Protein AF-A0A2J8L254-F1 (afdb_monomer)

Organism: Pan troglodytes (NCBI:txid9598)

Solvent-accessible surface area (backbone atoms only — not comparable to full-atom values): 14960 Å² total; per-residue (Å²): 102,65,45,73,61,21,54,62,38,42,70,72,36,76,53,47,57,63,26,39,36,40,36,25,57,81,62,21,48,58,73,55,54,54,49,50,54,38,48,51,48,21,72,72,69,76,43,81,73,75,76,95,56,80,44,39,68,62,46,55,62,50,63,52,55,64,58,56,68,75,54,70,82,66,42,72,37,32,36,59,69,42,63,92,70,53,45,68,35,37,65,77,42,52,23,38,32,42,38,33,40,46,56,66,58,45,24,49,50,50,44,51,50,45,26,61,62,35,82,99,43,84,60,62,97,40,68,70,58,42,49,57,30,45,77,70,25,68,43,88,88,38,31,69,64,58,41,48,54,53,40,47,80,47,51,86,38,95,47,35,43,74,42,49,45,64,55,39,71,76,40,41,49,62,43,52,50,54,53,30,55,73,74,69,50,87,73,54,72,66,56,42,51,54,49,36,59,55,65,31,63,69,49,42,47,75,44,18,46,84,76,52,41,92,52,14,65,56,75,52,73,80,87,73,86,58,64,27,73,80,73,57,48,73,67,58,47,49,55,52,51,52,51,45,47,75,69,28,58,95,37,75,50,38,63,71,55,43,48,73,77,66,71,60,131

InterPro domains:
  IPR000863 Sulfotransferase domain [PF00685] (18-251)
  IPR027417 P-loop containing nucleoside triphosphate hydrolase [G3DSA:3.40.50.300] (1-263)
  IPR027417 P-loop containing nucleoside triphosphate hydrolase [SSF52540] (4-253)

Foldseek 3Di:
DFDPLLLVLLLVAAAALQEEEEEEAPQLQSVLVVLLVQLLCCQQVVDRDDDPDDQESRDDHSCVRVVVVPDDPDHYHYYHAFPVSHHPNCVVSLHAYEYEGEAVLVSLVLVLLCQDVFPPHPHDPDSVRSLVCQLQLNDVSGHPLVSLLRCLVCCPPLRYDYDYLVVCVVPVLVRSVVVCVSSVRDDDSVSSVVSNVCSDLVNCLVCQCVVPNPCRVSNSDPSDAQCSVVRDDPVSLVSSVVVLCVRPPPGPSSVVNPCCVRSPD

pLDDT: mean 95.44, std 3.92, range [63.5, 98.75]

Radius of gyration: 18.03 Å; Cα contacts (8 Å, |Δi|>4): 361; chains: 1; bounding box: 43×42×49 Å

Structure (mmCIF, N/CA/C/O backbone):
data_AF-A0A2J8L254-F1
#
_entry.id   AF-A0A2J8L254-F1
#
loop_
_atom_site.group_PDB
_atom_site.id
_atom_site.type_symbol
_atom_site.label_atom_id
_atom_site.label_alt_id
_atom_site.label_comp_id
_atom_site.label_asym_id
_atom_site.label_entity_id
_atom_site.label_seq_id
_atom_site.pdbx_PDB_ins_code
_atom_site.Cartn_x
_atom_site.Cartn_y
_atom_site.Cartn_z
_atom_site.occupancy
_atom_site.B_iso_or_equiv
_atom_site.auth_seq_id
_atom_site.auth_comp_id
_atom_site.auth_asym_id
_atom_site.auth_atom_id
_atom_site.pdbx_PDB_model_num
ATOM 1 N N . MET A 1 1 ? 13.544 -12.161 8.894 1.00 75.50 1 MET A N 1
ATOM 2 C CA . MET A 1 1 ? 12.337 -11.339 9.148 1.00 75.50 1 MET A CA 1
ATOM 3 C C . MET A 1 1 ? 11.062 -12.160 8.994 1.00 75.50 1 MET A C 1
ATOM 5 O O . MET A 1 1 ? 10.228 -12.069 9.880 1.00 75.50 1 MET A O 1
ATOM 9 N N . CYS A 1 2 ? 10.925 -12.981 7.948 1.00 85.06 2 CYS A N 1
ATOM 10 C CA . CYS A 1 2 ? 9.858 -13.984 7.825 1.00 85.06 2 CYS A CA 1
ATOM 11 C C . CYS A 1 2 ? 10.478 -15.384 7.947 1.00 85.06 2 CYS A C 1
ATOM 13 O O . CYS A 1 2 ? 11.509 -15.627 7.318 1.00 85.06 2 CYS A O 1
ATOM 15 N N . THR A 1 3 ? 9.893 -16.283 8.739 1.00 88.69 3 THR A N 1
ATOM 16 C CA . THR A 1 3 ? 10.364 -17.673 8.879 1.00 88.69 3 THR A CA 1
ATOM 17 C C . THR A 1 3 ? 9.210 -18.652 8.706 1.00 88.69 3 THR A C 1
ATOM 19 O O . THR A 1 3 ? 8.044 -18.276 8.849 1.00 88.69 3 THR A O 1
ATOM 22 N N . SER A 1 4 ? 9.524 -19.912 8.397 1.00 90.69 4 SER A N 1
ATOM 23 C CA . SER A 1 4 ? 8.520 -20.974 8.269 1.00 90.69 4 SER A CA 1
ATOM 24 C C . SER A 1 4 ? 7.685 -21.127 9.542 1.00 90.69 4 SER A C 1
ATOM 26 O O . SER A 1 4 ? 6.479 -21.340 9.456 1.00 90.69 4 SER A O 1
ATOM 28 N N . GLU A 1 5 ? 8.296 -20.958 10.716 1.00 93.19 5 GLU A N 1
ATOM 29 C CA . GLU A 1 5 ? 7.613 -21.003 12.012 1.00 93.19 5 GLU A CA 1
ATOM 30 C C . GLU A 1 5 ? 6.612 -19.852 12.161 1.00 93.19 5 GLU A C 1
ATOM 32 O O . GLU A 1 5 ? 5.493 -20.072 12.619 1.00 93.19 5 GLU A O 1
ATOM 37 N N . THR A 1 6 ? 6.975 -18.636 11.737 1.00 93.12 6 THR A N 1
ATOM 38 C CA . THR A 1 6 ? 6.058 -17.485 11.747 1.00 93.12 6 THR A CA 1
ATOM 39 C C . THR A 1 6 ? 4.871 -17.725 10.816 1.00 93.12 6 THR A C 1
ATOM 41 O O . THR A 1 6 ? 3.735 -17.470 11.204 1.00 93.12 6 THR A O 1
ATOM 44 N N . PHE A 1 7 ? 5.097 -18.295 9.628 1.00 92.88 7 PHE A N 1
ATOM 45 C CA . PHE A 1 7 ? 4.013 -18.659 8.709 1.00 92.88 7 PHE A CA 1
ATOM 46 C C . PHE A 1 7 ? 3.087 -19.742 9.268 1.00 92.88 7 PHE A C 1
ATOM 48 O O . PHE A 1 7 ? 1.875 -19.615 9.144 1.00 92.88 7 PHE A O 1
ATOM 55 N N . GLN A 1 8 ? 3.626 -20.774 9.919 1.00 93.31 8 GLN A N 1
ATOM 56 C CA . GLN A 1 8 ? 2.805 -21.797 10.579 1.00 93.31 8 GLN A CA 1
ATOM 57 C C . GLN A 1 8 ? 2.000 -21.211 11.746 1.00 93.31 8 GLN A C 1
ATOM 59 O O . GLN A 1 8 ? 0.839 -21.557 11.949 1.00 93.31 8 GLN A O 1
ATOM 64 N N . ALA A 1 9 ? 2.600 -20.302 12.516 1.00 95.06 9 ALA A N 1
ATOM 65 C CA . ALA A 1 9 ? 1.923 -19.651 13.630 1.00 95.06 9 ALA A CA 1
ATOM 66 C C . ALA A 1 9 ? 0.865 -18.631 13.173 1.00 95.06 9 ALA A C 1
ATOM 68 O O . ALA A 1 9 ? -0.090 -18.389 13.915 1.00 95.06 9 ALA A O 1
ATOM 69 N N . LEU A 1 10 ? 0.988 -18.067 11.964 1.00 95.00 10 LEU A N 1
ATOM 70 C CA . LEU A 1 10 ? 0.026 -17.120 11.390 1.00 95.00 10 LEU A CA 1
ATOM 71 C C . LEU A 1 10 ? -1.379 -17.723 11.268 1.00 95.00 10 LEU A C 1
ATOM 73 O O . LEU A 1 10 ? -2.360 -17.004 11.444 1.00 95.00 10 LEU A O 1
ATOM 77 N N . ASP A 1 11 ? -1.493 -19.039 11.080 1.00 89.69 11 ASP A N 1
ATOM 78 C CA . ASP A 1 11 ? -2.783 -19.740 11.060 1.00 89.69 11 ASP A CA 1
ATOM 79 C C . ASP A 1 11 ? -3.523 -19.671 12.409 1.00 89.69 11 ASP A C 1
ATOM 81 O O . ASP A 1 11 ? -4.740 -19.835 12.465 1.00 89.69 11 ASP A O 1
ATOM 85 N N . THR A 1 12 ? -2.811 -19.381 13.506 1.00 94.00 12 THR A N 1
ATOM 86 C CA . THR A 1 12 ? -3.403 -19.177 14.842 1.00 94.00 12 THR A CA 1
ATOM 87 C C . THR A 1 12 ? -3.890 -17.745 15.079 1.00 94.00 12 THR A C 1
ATOM 89 O O . THR A 1 12 ? -4.443 -17.441 16.143 1.00 94.00 12 THR A O 1
ATOM 92 N N . PHE A 1 13 ? -3.666 -16.842 14.119 1.00 96.62 13 PHE A N 1
ATOM 93 C CA . PHE A 1 13 ? -4.097 -15.457 14.218 1.00 96.62 13 PHE A CA 1
ATOM 94 C C . PHE A 1 13 ? -5.621 -15.337 14.109 1.00 96.62 13 PHE A C 1
ATOM 96 O O . PHE A 1 13 ? -6.246 -15.733 13.125 1.00 96.62 13 PHE A O 1
ATOM 103 N N . GLU A 1 14 ? -6.216 -14.681 15.102 1.00 96.88 14 GLU A N 1
ATOM 104 C CA . GLU A 1 14 ? -7.642 -14.369 15.131 1.00 96.88 14 GLU A CA 1
ATOM 105 C C . GLU A 1 14 ? -7.853 -12.878 14.867 1.00 96.88 14 GLU A C 1
ATOM 107 O O . GLU A 1 14 ? -7.559 -12.026 15.718 1.00 96.88 14 GLU A O 1
ATOM 112 N N . ALA A 1 15 ? -8.352 -12.561 13.671 1.00 97.56 15 ALA A N 1
ATOM 113 C CA . ALA A 1 15 ? -8.782 -11.220 13.306 1.00 97.56 15 ALA A CA 1
ATOM 114 C C . ALA A 1 15 ? -10.031 -10.808 14.096 1.00 97.56 15 ALA A C 1
ATOM 116 O O . ALA A 1 15 ? -10.835 -11.643 14.504 1.00 97.56 15 ALA A O 1
ATOM 117 N N . ARG A 1 16 ? -10.235 -9.509 14.275 1.00 97.81 16 ARG A N 1
ATOM 118 C CA . ARG A 1 16 ? -11.434 -8.903 14.860 1.00 97.81 16 ARG A CA 1
ATOM 119 C C . ARG A 1 16 ? -12.231 -8.214 13.759 1.00 97.81 16 ARG A C 1
ATOM 121 O O . ARG A 1 16 ? -11.685 -7.855 12.722 1.00 97.81 16 ARG A O 1
ATOM 128 N N . HIS A 1 17 ? -13.522 -8.006 13.995 1.00 96.94 17 HIS A N 1
ATOM 129 C CA . HIS A 1 17 ? -14.394 -7.332 13.026 1.00 96.94 17 HIS A CA 1
ATOM 130 C C . HIS A 1 17 ? -13.968 -5.883 12.725 1.00 96.94 17 HIS A C 1
ATOM 132 O O . HIS A 1 17 ? -14.264 -5.365 11.652 1.00 96.94 17 HIS A O 1
ATOM 138 N N . ASP A 1 18 ? -13.282 -5.237 13.671 1.00 96.81 18 ASP A N 1
ATOM 139 C CA . ASP A 1 18 ? -12.789 -3.864 13.583 1.00 96.81 18 ASP A CA 1
ATOM 140 C C . ASP A 1 18 ? -11.292 -3.775 13.252 1.00 96.81 18 ASP A C 1
ATOM 142 O O . ASP A 1 18 ? -10.723 -2.683 13.269 1.00 96.81 18 ASP A O 1
ATOM 146 N N . ASP A 1 19 ? -10.648 -4.897 12.918 1.00 98.06 19 ASP A N 1
ATOM 147 C CA . ASP A 1 19 ? -9.306 -4.854 12.351 1.00 98.06 19 ASP A CA 1
ATOM 148 C C . ASP A 1 19 ? -9.328 -4.245 10.945 1.00 98.06 19 ASP A C 1
ATOM 150 O O . ASP A 1 19 ? -10.263 -4.433 10.156 1.00 98.06 19 ASP A O 1
ATOM 154 N N . ILE A 1 20 ? -8.244 -3.545 10.621 1.00 98.50 20 ILE A N 1
ATOM 155 C CA . ILE A 1 20 ? -8.021 -2.917 9.324 1.00 98.50 20 ILE A CA 1
ATOM 156 C C . ILE A 1 20 ? -6.801 -3.575 8.691 1.00 98.50 20 ILE A C 1
ATOM 158 O O . ILE A 1 20 ? -5.675 -3.396 9.157 1.00 98.50 20 ILE A O 1
ATOM 162 N N . VAL A 1 21 ? -7.021 -4.326 7.616 1.00 98.69 21 VAL A N 1
ATOM 163 C CA . VAL A 1 21 ? -5.966 -5.001 6.860 1.00 98.69 21 VAL A CA 1
ATOM 164 C C . VAL A 1 21 ? -5.496 -4.100 5.723 1.00 98.69 21 VAL A C 1
ATOM 166 O O . VAL A 1 21 ? -6.301 -3.609 4.938 1.00 98.69 21 VAL A O 1
ATOM 169 N N . LEU A 1 22 ? -4.189 -3.895 5.618 1.00 98.75 22 LEU A N 1
ATOM 170 C CA . LEU A 1 22 ? -3.521 -3.112 4.587 1.00 98.75 22 LEU A CA 1
ATOM 171 C C . LEU A 1 22 ? -2.691 -4.064 3.729 1.00 98.75 22 LEU A C 1
ATOM 173 O O . LEU A 1 22 ? -1.587 -4.455 4.110 1.00 98.75 22 LEU A O 1
ATOM 177 N N . ALA A 1 23 ? -3.231 -4.451 2.582 1.00 98.69 23 ALA A N 1
ATOM 178 C CA . ALA A 1 23 ? -2.572 -5.342 1.644 1.00 98.69 23 ALA A CA 1
ATOM 179 C C . ALA A 1 23 ? -1.872 -4.548 0.537 1.00 98.69 23 ALA A C 1
ATOM 181 O O . ALA A 1 23 ? -2.438 -3.618 -0.039 1.00 98.69 23 ALA A O 1
ATOM 182 N N . SER A 1 24 ? -0.643 -4.921 0.200 1.00 98.56 24 SER A N 1
ATOM 183 C CA . SER A 1 24 ? 0.039 -4.389 -0.983 1.00 98.56 24 SER A CA 1
ATOM 184 C C . SER A 1 24 ? 1.122 -5.346 -1.444 1.00 98.56 24 SER A C 1
ATOM 186 O O . SER A 1 24 ? 1.759 -5.972 -0.607 1.00 98.56 24 SER A O 1
ATOM 188 N N . TYR A 1 25 ? 1.463 -5.376 -2.729 1.00 98.50 25 TYR A N 1
ATOM 189 C CA . TYR A 1 25 ? 2.772 -5.913 -3.106 1.00 98.50 25 TYR A CA 1
ATOM 190 C C . TYR A 1 25 ? 3.874 -5.011 -2.502 1.00 98.50 25 TYR A C 1
ATOM 192 O O . TYR A 1 25 ? 3.618 -3.811 -2.276 1.00 98.50 25 TYR A O 1
ATOM 200 N N . PRO A 1 26 ? 5.083 -5.520 -2.191 1.00 97.06 26 PRO A N 1
ATOM 201 C CA . PRO A 1 26 ? 6.160 -4.672 -1.706 1.00 97.06 26 PRO A CA 1
ATOM 202 C C . PRO A 1 26 ? 6.355 -3.445 -2.601 1.00 97.06 26 PRO A C 1
ATOM 204 O O . PRO A 1 26 ? 6.296 -3.511 -3.826 1.00 97.06 26 PRO A O 1
ATOM 207 N N . LYS A 1 27 ? 6.579 -2.290 -1.969 1.00 97.31 27 LYS A N 1
ATOM 208 C CA . LYS A 1 27 ? 6.863 -1.003 -2.638 1.00 97.31 27 LYS A CA 1
ATOM 209 C C . LYS A 1 27 ? 5.707 -0.368 -3.429 1.00 97.31 27 LYS A C 1
ATOM 211 O O . LYS A 1 27 ? 5.921 0.641 -4.102 1.00 97.31 27 LYS A O 1
ATOM 216 N N . CYS A 1 28 ? 4.478 -0.849 -3.237 1.00 98.19 28 CYS A N 1
ATOM 217 C CA . CYS A 1 28 ? 3.260 -0.216 -3.764 1.00 98.19 28 CYS A CA 1
ATOM 218 C C . CYS A 1 28 ? 2.668 0.888 -2.862 1.00 98.19 28 CYS A C 1
ATOM 220 O O . CYS A 1 28 ? 1.574 1.368 -3.125 1.00 98.19 28 CYS A O 1
ATOM 222 N N . GLY A 1 29 ? 3.370 1.318 -1.804 1.00 96.81 29 GLY A N 1
ATOM 223 C CA . GLY A 1 29 ? 2.909 2.404 -0.922 1.00 96.81 29 GLY A CA 1
ATOM 224 C C . GLY A 1 29 ? 2.328 1.966 0.428 1.00 96.81 29 GLY A C 1
ATOM 225 O O . GLY A 1 29 ? 1.583 2.732 1.033 1.00 96.81 29 GLY A O 1
ATOM 226 N N . SER A 1 30 ? 2.696 0.783 0.936 1.00 96.38 30 SER A N 1
ATOM 227 C CA . SER A 1 30 ? 2.266 0.274 2.252 1.00 96.38 30 SER A CA 1
ATOM 228 C C . SER A 1 30 ? 2.455 1.283 3.392 1.00 96.38 30 SER A C 1
ATOM 230 O O . SER A 1 30 ? 1.498 1.586 4.097 1.00 96.38 30 SER A O 1
ATOM 232 N N . ASN A 1 31 ? 3.648 1.875 3.528 1.00 95.81 31 ASN A N 1
ATOM 233 C CA . ASN A 1 31 ? 3.927 2.884 4.563 1.00 95.81 31 ASN A CA 1
ATOM 234 C C . ASN A 1 31 ? 3.029 4.125 4.443 1.00 95.81 31 ASN A C 1
ATOM 236 O O . ASN A 1 31 ? 2.713 4.756 5.449 1.00 95.81 31 ASN A O 1
ATOM 240 N N . TRP A 1 32 ? 2.618 4.480 3.222 1.00 97.81 32 TRP A N 1
ATOM 241 C CA . TRP A 1 32 ? 1.781 5.651 2.983 1.00 97.81 32 TRP A CA 1
ATOM 242 C C . TRP A 1 32 ? 0.355 5.418 3.473 1.00 97.81 32 TRP A C 1
ATOM 244 O O . TRP A 1 32 ? -0.159 6.206 4.263 1.00 97.81 32 TRP A O 1
ATOM 254 N N . ILE A 1 33 ? -0.246 4.290 3.084 1.00 97.56 33 ILE A N 1
ATOM 255 C CA . ILE A 1 33 ? -1.574 3.895 3.566 1.00 97.56 33 ILE A CA 1
ATOM 256 C C . ILE A 1 33 ? -1.566 3.658 5.076 1.00 97.56 33 ILE A C 1
ATOM 258 O O . ILE A 1 33 ? -2.485 4.091 5.765 1.00 97.56 33 ILE A O 1
ATOM 262 N N . LEU A 1 34 ? -0.516 3.032 5.605 1.00 97.06 34 LEU A N 1
ATOM 263 C CA . LEU A 1 34 ? -0.360 2.805 7.039 1.00 97.06 34 LEU A CA 1
ATOM 264 C C . LEU A 1 34 ? -0.367 4.118 7.831 1.00 97.06 34 LEU A C 1
ATOM 266 O O . LEU A 1 34 ? -1.081 4.236 8.832 1.00 97.06 34 LEU A O 1
ATOM 270 N N . HIS A 1 35 ? 0.365 5.127 7.351 1.00 96.94 35 HIS A N 1
ATOM 271 C CA . HIS A 1 35 ? 0.346 6.463 7.939 1.00 96.94 35 HIS A CA 1
ATOM 272 C C . HIS A 1 35 ? -1.033 7.119 7.826 1.00 96.94 35 HIS A C 1
ATOM 274 O O . HIS A 1 35 ? -1.563 7.560 8.843 1.00 96.94 35 HIS A O 1
ATOM 280 N N . ILE A 1 36 ? -1.648 7.112 6.637 1.00 98.25 36 ILE A N 1
ATOM 281 C CA . ILE A 1 36 ? -2.986 7.686 6.420 1.00 98.25 36 ILE A CA 1
ATOM 282 C C . ILE A 1 36 ? -3.993 7.081 7.403 1.00 98.25 36 ILE A C 1
ATOM 284 O O . ILE A 1 36 ? -4.690 7.819 8.091 1.00 98.25 36 ILE A O 1
ATOM 288 N N . VAL A 1 37 ? -4.045 5.754 7.533 1.00 98.12 37 VAL A N 1
ATOM 289 C CA . VAL A 1 37 ? -4.987 5.081 8.441 1.00 98.12 37 VAL A CA 1
ATOM 290 C C . VAL A 1 37 ? -4.701 5.412 9.907 1.00 98.12 37 VAL A C 1
ATOM 292 O O . VAL A 1 37 ? -5.638 5.617 10.677 1.00 98.12 37 VAL A O 1
ATOM 295 N N . SER A 1 38 ? -3.431 5.548 10.292 1.00 96.88 38 SER A N 1
ATOM 296 C CA . SER A 1 38 ? -3.059 5.981 11.649 1.00 96.88 38 SER A CA 1
ATOM 297 C C . SER A 1 38 ? -3.546 7.400 11.953 1.00 96.88 38 SER A C 1
ATOM 299 O O . SER A 1 38 ? -4.095 7.645 13.028 1.00 96.88 38 SER A O 1
ATOM 301 N N . GLU A 1 39 ? -3.398 8.323 11.001 1.00 97.44 39 GLU A N 1
ATOM 302 C CA . GLU A 1 39 ? -3.880 9.702 11.128 1.00 97.44 39 GLU A CA 1
ATOM 303 C C . GLU A 1 39 ? -5.413 9.779 11.115 1.00 97.44 39 GLU A C 1
ATOM 305 O O . GLU A 1 39 ? -5.997 10.571 11.855 1.00 97.44 39 GLU A O 1
ATOM 310 N N . LEU A 1 40 ? -6.093 8.914 10.353 1.00 97.88 40 LEU A N 1
ATOM 311 C CA . LEU A 1 40 ? -7.552 8.784 10.403 1.00 97.88 40 LEU A CA 1
ATOM 312 C C . LEU A 1 40 ? -8.022 8.358 11.805 1.00 97.88 40 LEU A C 1
ATOM 314 O O . LEU A 1 40 ? -8.921 8.985 12.372 1.00 97.88 40 LEU A O 1
ATOM 318 N N . ILE A 1 41 ? -7.388 7.339 12.397 1.00 96.12 41 ILE A N 1
ATOM 319 C CA . ILE A 1 41 ? -7.704 6.895 13.763 1.00 96.12 41 ILE A CA 1
ATOM 320 C C . ILE A 1 41 ? -7.423 8.012 14.769 1.00 96.12 41 ILE A C 1
ATOM 322 O O . ILE A 1 41 ? -8.249 8.253 15.654 1.00 96.12 41 ILE A O 1
ATOM 326 N N . TYR A 1 42 ? -6.305 8.730 14.633 1.00 95.88 42 TYR A N 1
ATOM 327 C CA . TYR A 1 42 ? -6.002 9.881 15.483 1.00 95.88 42 TYR A CA 1
ATOM 328 C C . TYR A 1 42 ? -7.064 10.978 15.350 1.00 95.88 42 TYR A C 1
ATOM 330 O O . TYR A 1 42 ? -7.547 11.505 16.353 1.00 95.88 42 TYR A O 1
ATOM 338 N N . ALA A 1 43 ? -7.490 11.299 14.130 1.00 95.94 43 ALA A N 1
ATOM 339 C CA . ALA A 1 43 ? -8.468 12.347 13.885 1.00 95.94 43 ALA A CA 1
ATOM 340 C C . ALA A 1 43 ? -9.821 12.057 14.555 1.00 95.94 43 ALA A C 1
ATOM 342 O O . ALA A 1 43 ? -10.428 12.999 15.081 1.00 95.94 43 ALA A O 1
ATOM 343 N N . VAL A 1 44 ? -10.246 10.786 14.577 1.00 94.31 44 VAL A N 1
ATOM 344 C CA . VAL A 1 44 ? -11.504 10.323 15.191 1.00 94.31 44 VAL A CA 1
ATOM 345 C C . VAL A 1 44 ? -11.378 10.133 16.706 1.00 94.31 44 VAL A C 1
ATOM 347 O O . VAL A 1 44 ? -12.247 10.571 17.453 1.00 94.31 44 VAL A O 1
ATOM 350 N N . SER A 1 45 ? -10.303 9.500 17.181 1.00 93.25 45 SER A N 1
ATOM 351 C CA . SER A 1 45 ? -10.154 9.109 18.595 1.00 93.25 45 SER A CA 1
ATOM 352 C C . SER A 1 45 ? -9.425 10.136 19.466 1.00 93.25 45 SER A C 1
ATOM 354 O O . SER A 1 45 ? -9.464 10.039 20.692 1.00 93.25 45 SER A O 1
ATOM 356 N N . LYS A 1 46 ? -8.718 11.089 18.844 1.00 92.50 46 LYS A N 1
ATOM 357 C CA . LYS A 1 46 ? -7.748 12.007 19.471 1.00 92.50 46 LYS A CA 1
ATOM 358 C C . LYS A 1 46 ? -6.608 11.306 20.219 1.00 92.50 46 LYS A C 1
ATOM 360 O O . LYS A 1 46 ? -5.907 11.940 21.006 1.00 92.50 46 LYS A O 1
ATOM 365 N N . LYS A 1 47 ? -6.389 10.014 19.957 1.00 90.75 47 LYS A N 1
ATOM 366 C CA . LYS A 1 47 ? -5.300 9.214 20.525 1.00 90.75 47 LYS A CA 1
ATOM 367 C C . LYS A 1 47 ? -4.350 8.796 19.419 1.00 90.75 47 LYS A C 1
ATOM 369 O O . LYS A 1 47 ? -4.782 8.301 18.380 1.00 90.75 47 LYS A O 1
ATOM 374 N N . LYS A 1 48 ? -3.055 9.049 19.622 1.00 89.19 48 LYS A N 1
ATOM 375 C CA . LYS A 1 48 ? -2.027 8.631 18.668 1.00 89.19 48 LYS A CA 1
ATOM 376 C C . LYS A 1 48 ? -2.066 7.109 18.572 1.00 89.19 48 LYS A C 1
ATOM 378 O O . LYS A 1 48 ? -2.110 6.437 19.599 1.00 89.19 48 LYS A O 1
ATOM 383 N N . TYR A 1 49 ? -2.065 6.584 17.352 1.00 89.62 49 TYR A N 1
ATOM 384 C CA . TYR A 1 49 ? -1.953 5.148 17.159 1.00 89.62 49 TYR A CA 1
ATOM 385 C C . TYR A 1 49 ? -0.521 4.713 17.484 1.00 89.62 49 TYR A C 1
ATOM 387 O O . TYR A 1 49 ? 0.435 5.166 16.851 1.00 89.62 49 TYR A O 1
ATOM 395 N N . GLU A 1 50 ? -0.377 3.856 18.487 1.00 88.62 50 GLU A N 1
ATOM 396 C CA . GLU A 1 50 ? 0.897 3.255 18.864 1.00 88.62 50 GLU A CA 1
ATOM 397 C C . GLU A 1 50 ? 0.921 1.821 18.356 1.00 88.62 50 GLU A C 1
ATOM 399 O O . GLU A 1 50 ? -0.011 1.061 18.605 1.00 88.62 50 GLU A O 1
ATOM 404 N N . TYR A 1 51 ? 1.976 1.465 17.625 1.00 88.44 51 TYR A N 1
ATOM 405 C CA . TYR A 1 51 ? 2.188 0.111 17.127 1.00 88.44 51 TYR A CA 1
ATOM 406 C C . TYR A 1 51 ? 2.855 -0.718 18.226 1.00 88.44 51 TYR A C 1
ATOM 408 O O . TYR A 1 51 ? 4.043 -0.514 18.474 1.00 88.44 51 TYR A O 1
ATOM 416 N N . PRO A 1 52 ? 2.143 -1.654 18.884 1.00 86.69 52 PRO A N 1
ATOM 417 C CA . PRO A 1 52 ? 2.739 -2.457 19.951 1.00 86.69 52 PRO A CA 1
ATOM 418 C C . PRO A 1 52 ? 3.694 -3.529 19.403 1.00 86.69 52 PRO A C 1
ATOM 420 O O . PRO A 1 52 ? 4.445 -4.139 20.153 1.00 86.69 52 PRO A O 1
ATOM 423 N N . GLU A 1 53 ? 3.638 -3.773 18.092 1.00 88.62 53 GLU A N 1
ATOM 424 C CA . GLU A 1 53 ? 4.375 -4.793 17.355 1.00 88.62 53 GLU A CA 1
ATOM 425 C C . GLU A 1 53 ? 4.603 -4.293 15.923 1.00 88.62 53 GLU A C 1
ATOM 427 O O . GLU A 1 53 ? 3.876 -3.418 15.435 1.00 88.62 53 GLU A O 1
ATOM 432 N N . PHE A 1 54 ? 5.567 -4.883 15.216 1.00 89.56 54 PHE A N 1
ATOM 433 C CA . PHE A 1 54 ? 5.719 -4.645 13.786 1.00 89.56 54 PHE A CA 1
ATOM 434 C C . PHE A 1 54 ? 4.433 -5.058 13.032 1.00 89.56 54 PHE A C 1
ATOM 436 O O . PHE A 1 54 ? 3.993 -6.205 13.152 1.00 89.56 54 PHE A O 1
ATOM 443 N N . PRO A 1 55 ? 3.812 -4.153 12.252 1.00 92.25 55 PRO A N 1
ATOM 444 C CA . PRO A 1 55 ? 2.453 -4.349 11.747 1.00 92.25 55 PRO A CA 1
ATOM 445 C C . PRO A 1 55 ? 2.332 -5.392 10.631 1.00 92.25 55 PRO A C 1
ATOM 447 O O . PRO A 1 55 ? 1.217 -5.816 10.335 1.00 92.25 55 PRO A O 1
ATOM 450 N N . VAL A 1 56 ? 3.435 -5.801 9.994 1.00 95.75 56 VAL A N 1
ATOM 451 C CA . VAL A 1 56 ? 3.404 -6.757 8.875 1.00 95.75 56 VAL A CA 1
ATOM 452 C C . VAL A 1 56 ? 3.155 -8.170 9.402 1.00 95.75 56 VAL A C 1
ATOM 454 O O . VAL A 1 56 ? 3.974 -8.707 10.149 1.00 95.75 56 VAL A O 1
ATOM 457 N N . LEU A 1 57 ? 2.023 -8.771 9.034 1.00 95.56 57 LEU A N 1
ATOM 458 C CA . LEU A 1 57 ? 1.515 -10.030 9.585 1.00 95.56 57 LEU A CA 1
ATOM 459 C C . LEU A 1 57 ? 2.494 -11.193 9.439 1.00 95.56 57 LEU A C 1
ATOM 461 O O . LEU A 1 57 ? 2.690 -11.920 10.408 1.00 95.56 57 LEU A O 1
ATOM 465 N N . GLU A 1 58 ? 3.146 -11.338 8.295 1.00 95.50 58 GLU A N 1
ATOM 466 C CA . GLU A 1 58 ? 4.072 -12.438 7.998 1.00 95.50 58 GLU A CA 1
ATOM 467 C C . GLU A 1 58 ? 5.508 -12.242 8.527 1.00 95.50 58 GLU A C 1
ATOM 469 O O . GLU A 1 58 ? 6.350 -13.128 8.384 1.00 95.50 58 GLU A O 1
ATOM 474 N N . CYS A 1 59 ? 5.801 -11.092 9.143 1.00 93.69 59 CYS A N 1
ATOM 475 C CA . CYS A 1 59 ? 7.122 -10.751 9.674 1.00 93.69 59 CYS A CA 1
ATOM 476 C C . CYS A 1 59 ? 7.164 -10.820 11.209 1.00 93.69 59 CYS A C 1
ATOM 478 O O . CYS A 1 59 ? 6.183 -10.493 11.872 1.00 93.69 59 CYS A O 1
ATOM 480 N N . GLY A 1 60 ? 8.324 -11.136 11.784 1.00 92.06 60 GLY A N 1
ATOM 481 C CA . GLY A 1 60 ? 8.543 -11.231 13.233 1.00 92.06 60 GLY A CA 1
ATOM 482 C C . GLY A 1 60 ? 8.712 -12.677 13.696 1.00 92.06 60 GLY A C 1
ATOM 483 O O . GLY A 1 60 ? 9.037 -13.551 12.891 1.00 92.06 60 GLY A O 1
ATOM 484 N N . ASP A 1 61 ? 8.510 -12.917 14.988 1.00 93.31 61 ASP A N 1
ATOM 485 C CA . ASP A 1 61 ? 8.544 -14.248 15.604 1.00 93.31 61 ASP A CA 1
ATOM 486 C C . ASP A 1 61 ? 7.153 -14.897 15.690 1.00 93.31 61 ASP A C 1
ATOM 488 O O . ASP A 1 61 ? 6.127 -14.235 15.537 1.00 93.31 61 ASP A O 1
ATOM 492 N N . SER A 1 62 ? 7.116 -16.202 15.964 1.00 92.19 62 SER A N 1
ATOM 493 C CA . SER A 1 62 ? 5.883 -16.992 16.056 1.00 92.19 62 SER A CA 1
ATOM 494 C C . SER A 1 62 ? 4.997 -16.640 17.260 1.00 92.19 62 SER A C 1
ATOM 496 O O . SER A 1 62 ? 3.787 -16.876 17.220 1.00 92.19 62 SER A O 1
ATOM 498 N N . GLU A 1 63 ? 5.546 -16.042 18.323 1.00 94.25 63 GLU A N 1
ATOM 499 C CA . GLU A 1 63 ? 4.789 -15.685 19.529 1.00 94.25 63 GLU A CA 1
ATOM 500 C C . GLU A 1 63 ? 4.005 -14.373 19.371 1.00 94.25 63 GLU A C 1
ATOM 502 O O . GLU A 1 63 ? 3.089 -14.098 20.1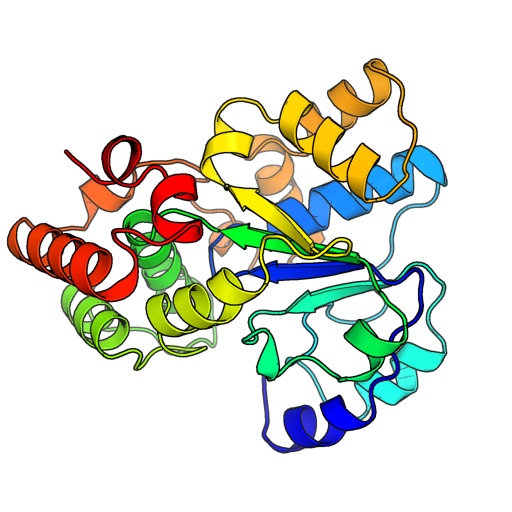60 1.00 94.25 63 GLU A O 1
ATOM 507 N N . LYS A 1 64 ? 4.291 -13.583 18.324 1.00 94.31 64 LYS A N 1
ATOM 508 C CA . LYS A 1 64 ? 3.612 -12.306 18.044 1.00 94.31 64 LYS A CA 1
ATOM 509 C C . LYS A 1 64 ? 2.092 -12.425 18.073 1.00 94.31 64 LYS A C 1
ATOM 511 O O . LYS A 1 64 ? 1.414 -11.565 18.626 1.00 94.31 64 LYS A O 1
ATOM 516 N N . TYR A 1 65 ? 1.528 -13.510 17.540 1.00 95.06 65 TYR A N 1
ATOM 517 C CA . TYR A 1 65 ? 0.076 -13.656 17.421 1.00 95.06 65 TYR A CA 1
ATOM 518 C C . TYR A 1 65 ? -0.590 -13.892 18.780 1.00 95.06 65 TYR A C 1
ATOM 520 O O . TYR A 1 65 ? -1.747 -13.512 18.970 1.00 95.06 65 TYR A O 1
ATOM 528 N N . GLN A 1 66 ? 0.146 -14.440 19.757 1.00 94.56 66 GLN A N 1
ATOM 529 C CA . GLN A 1 66 ? -0.314 -14.503 21.145 1.00 94.56 66 GLN A CA 1
ATOM 530 C C . GLN A 1 66 ? -0.288 -13.116 21.790 1.00 94.56 66 GLN A C 1
ATOM 532 O O . GLN A 1 66 ? -1.283 -12.721 22.398 1.00 94.56 66 GLN A O 1
ATOM 537 N N . ARG A 1 67 ? 0.788 -12.337 21.593 1.00 95.50 67 ARG A N 1
ATOM 538 C CA . ARG A 1 67 ? 0.876 -10.948 22.087 1.00 95.50 67 ARG A CA 1
ATOM 539 C C . ARG A 1 67 ? -0.245 -10.075 21.515 1.00 95.50 67 ARG A C 1
ATOM 541 O O . ARG A 1 67 ? -0.919 -9.361 22.257 1.00 95.50 67 ARG A O 1
ATOM 548 N N . MET A 1 68 ? -0.542 -10.236 20.224 1.00 95.62 68 MET A N 1
ATOM 549 C CA . MET A 1 68 ? -1.593 -9.503 19.510 1.00 95.62 68 MET A CA 1
ATOM 550 C C . MET A 1 68 ? -3.008 -9.702 20.067 1.00 95.62 68 MET A C 1
ATOM 552 O O . MET A 1 68 ? -3.887 -8.881 19.781 1.00 95.62 68 MET A O 1
ATOM 556 N N . LYS A 1 69 ? -3.261 -10.749 20.865 1.00 94.62 69 LYS A N 1
ATOM 557 C CA . LYS A 1 69 ? -4.549 -10.934 21.554 1.00 94.62 69 LYS A CA 1
ATOM 558 C C . LYS A 1 69 ? -4.802 -9.837 22.588 1.00 94.62 69 LYS A C 1
ATOM 560 O O . LYS A 1 69 ? -5.950 -9.429 22.743 1.00 94.62 69 LYS A O 1
ATOM 565 N N . GLY A 1 70 ? -3.748 -9.338 23.238 1.00 94.88 70 GLY A N 1
ATOM 566 C CA . GLY A 1 70 ? -3.823 -8.291 24.258 1.00 94.88 70 GLY A CA 1
ATOM 567 C C . GLY A 1 70 ? -3.864 -6.860 23.712 1.00 94.88 70 GLY A C 1
ATOM 568 O O . GLY A 1 70 ? -4.080 -5.930 24.483 1.00 94.88 70 GLY A O 1
ATOM 569 N N . PHE A 1 71 ? -3.663 -6.653 22.406 1.00 95.00 71 PHE A N 1
ATOM 570 C CA . PHE A 1 71 ? -3.610 -5.301 21.838 1.00 95.00 71 PHE A CA 1
ATOM 571 C C . PHE A 1 71 ? -4.999 -4.652 21.793 1.00 95.00 71 PHE A C 1
ATOM 573 O O . PHE A 1 71 ? -5.987 -5.352 21.538 1.00 95.00 71 PHE A O 1
ATOM 580 N N . PRO A 1 72 ? -5.107 -3.329 22.003 1.00 93.81 72 PRO A N 1
ATOM 581 C CA . PRO A 1 72 ? -6.377 -2.624 21.881 1.00 93.81 72 PRO A CA 1
ATOM 582 C C . PRO A 1 72 ? -6.885 -2.645 20.433 1.00 93.81 72 PRO A C 1
ATOM 584 O O . PRO A 1 72 ? -6.111 -2.785 19.489 1.00 93.81 72 PRO A O 1
ATOM 587 N N . SER A 1 73 ? -8.201 -2.528 20.269 1.00 94.19 73 SER A N 1
ATOM 588 C CA . SER A 1 73 ? -8.830 -2.314 18.963 1.00 94.19 73 SER A CA 1
ATOM 589 C C . SER A 1 73 ? -8.982 -0.815 18.643 1.00 94.19 73 SER A C 1
ATOM 591 O O . SER A 1 73 ? -9.057 -0.009 19.578 1.00 94.19 73 SER A O 1
ATOM 593 N N . PRO A 1 74 ? -9.106 -0.438 17.354 1.00 95.12 74 PRO A N 1
ATOM 594 C CA . PRO A 1 74 ? -8.914 -1.294 16.172 1.00 95.12 74 PRO A CA 1
ATOM 595 C C . PRO A 1 74 ? -7.426 -1.606 15.949 1.00 95.12 74 PRO A C 1
ATOM 597 O O . PRO A 1 74 ? -6.584 -0.783 16.296 1.00 95.12 74 PRO A O 1
ATOM 600 N N . ARG A 1 75 ? -7.082 -2.763 15.363 1.00 96.94 75 ARG A N 1
ATOM 601 C CA . ARG A 1 75 ? -5.687 -3.078 14.994 1.00 96.94 75 ARG A CA 1
ATOM 602 C C . ARG A 1 75 ? -5.450 -2.798 13.511 1.00 96.94 75 ARG A C 1
ATOM 604 O O . ARG A 1 75 ? -6.237 -3.221 12.668 1.00 96.94 75 ARG A O 1
ATOM 611 N N . ILE A 1 76 ? -4.344 -2.133 13.189 1.00 97.62 76 ILE A N 1
ATOM 612 C CA . ILE A 1 76 ? -3.837 -1.992 11.819 1.00 97.62 76 ILE A CA 1
ATOM 613 C C . ILE A 1 76 ? -2.902 -3.168 11.523 1.00 97.62 76 ILE A C 1
ATOM 615 O O . ILE A 1 76 ? -1.886 -3.343 12.196 1.00 97.62 76 ILE A O 1
ATOM 619 N N . LEU A 1 77 ? -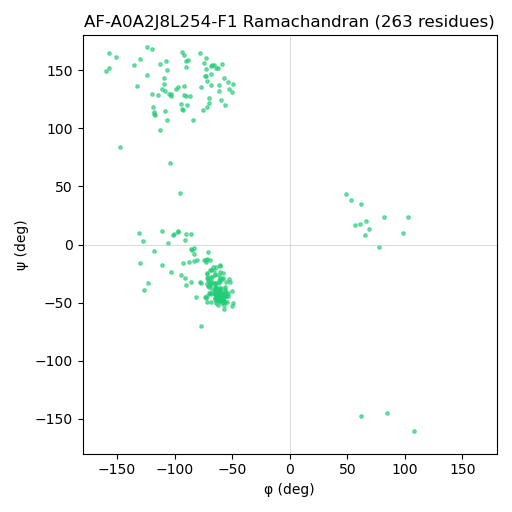3.240 -3.955 10.505 1.00 97.69 77 LEU A N 1
ATOM 620 C CA . LEU A 1 77 ? -2.521 -5.157 10.092 1.00 97.69 77 LEU A CA 1
ATOM 621 C C . LEU A 1 77 ? -2.003 -4.954 8.669 1.00 97.69 77 LEU A C 1
ATOM 623 O O . LEU A 1 77 ? -2.796 -4.884 7.740 1.00 97.69 77 LEU A O 1
ATOM 627 N N . ALA A 1 78 ? -0.695 -4.857 8.465 1.00 98.12 78 ALA A N 1
ATOM 628 C CA . ALA A 1 78 ? -0.120 -4.791 7.123 1.00 98.12 78 ALA A CA 1
ATOM 629 C C . ALA A 1 78 ? 0.201 -6.196 6.602 1.00 98.12 78 ALA A C 1
ATOM 631 O O . ALA A 1 78 ? 0.475 -7.104 7.384 1.00 98.12 78 ALA A O 1
ATOM 632 N N . THR A 1 79 ? 0.194 -6.393 5.287 1.00 98.31 79 THR A N 1
ATOM 633 C CA . THR A 1 79 ? 0.616 -7.661 4.684 1.00 98.31 79 THR A CA 1
ATOM 634 C C . THR A 1 79 ? 0.995 -7.505 3.215 1.00 98.31 79 THR A C 1
ATOM 636 O O . THR A 1 79 ? 0.445 -6.668 2.493 1.00 98.31 79 THR A O 1
ATOM 639 N N . HIS A 1 80 ? 1.930 -8.339 2.770 1.00 98.00 80 HIS A N 1
ATOM 640 C CA . HIS A 1 80 ? 2.311 -8.507 1.371 1.00 98.00 80 HIS A CA 1
ATOM 641 C C . HIS A 1 80 ? 1.899 -9.873 0.808 1.00 98.00 80 HIS A C 1
ATOM 643 O O . HIS A 1 80 ? 2.322 -10.257 -0.282 1.00 98.00 80 HIS A O 1
ATOM 649 N N . LEU A 1 81 ? 1.068 -10.616 1.541 1.00 97.81 81 LEU A N 1
ATOM 650 C CA . LEU A 1 81 ? 0.590 -11.927 1.129 1.00 97.81 81 LEU A CA 1
ATOM 651 C C . LEU A 1 81 ? -0.477 -11.846 0.032 1.00 97.81 81 LEU A C 1
ATOM 653 O O . LEU A 1 81 ? -1.210 -10.865 -0.123 1.00 97.81 81 LEU A O 1
ATOM 657 N N . HIS A 1 82 ? -0.581 -12.937 -0.719 1.00 97.69 82 HIS A N 1
ATOM 658 C CA . HIS A 1 82 ? -1.711 -13.190 -1.604 1.00 97.69 82 HIS A CA 1
ATOM 659 C C . HIS A 1 82 ? -3.008 -13.301 -0.785 1.00 97.69 82 HIS A C 1
ATOM 661 O O . HIS A 1 82 ? -2.978 -13.720 0.374 1.00 97.69 82 HIS A O 1
ATOM 667 N N . TYR A 1 83 ? -4.148 -12.956 -1.387 1.00 97.69 83 TYR A N 1
ATOM 668 C CA . TYR A 1 83 ? -5.463 -13.008 -0.743 1.00 97.69 83 TYR A CA 1
ATOM 669 C C . TYR A 1 83 ? -5.748 -14.391 -0.144 1.00 97.69 83 TYR A C 1
ATOM 671 O O . TYR A 1 83 ? -6.160 -14.505 1.005 1.00 97.69 83 TYR A O 1
ATOM 679 N N . ASP A 1 84 ? -5.454 -15.458 -0.888 1.00 95.88 84 ASP A N 1
ATOM 680 C CA . ASP A 1 84 ? -5.665 -16.849 -0.463 1.00 95.88 84 ASP A CA 1
ATOM 681 C C . ASP A 1 84 ? -4.706 -17.333 0.640 1.00 95.88 84 ASP A C 1
ATOM 683 O O . ASP A 1 84 ? -4.859 -18.448 1.138 1.00 95.88 84 ASP A O 1
ATOM 687 N N . LYS A 1 85 ? -3.714 -16.519 1.016 1.00 96.31 85 LYS A N 1
ATOM 688 C CA . LYS A 1 85 ? -2.764 -16.795 2.105 1.00 96.31 85 LYS A CA 1
ATOM 689 C C . LYS A 1 85 ? -3.038 -15.973 3.361 1.00 96.31 85 LYS A C 1
ATOM 691 O O . LYS A 1 85 ? -2.297 -16.091 4.333 1.00 96.31 85 LYS A O 1
ATOM 696 N N . LEU A 1 86 ? -4.081 -15.144 3.358 1.00 97.06 86 LEU A N 1
ATOM 697 C CA . LEU A 1 86 ? -4.508 -14.433 4.556 1.00 97.06 86 LEU A CA 1
ATOM 698 C C . LEU A 1 86 ? -5.201 -15.390 5.545 1.00 97.06 86 LEU A C 1
ATOM 700 O O . LEU A 1 86 ? -5.941 -16.276 5.110 1.00 97.06 86 LEU A O 1
ATOM 704 N N . PRO A 1 87 ? -5.034 -15.189 6.869 1.00 96.75 87 PRO A N 1
ATOM 705 C CA . PRO A 1 87 ? -5.761 -15.947 7.884 1.00 96.75 87 PRO A CA 1
ATOM 706 C C . PRO A 1 87 ? -7.272 -15.972 7.638 1.00 96.75 87 PRO A C 1
ATOM 708 O O . PRO A 1 87 ? -7.905 -14.925 7.484 1.00 96.75 87 PRO A O 1
ATOM 711 N N . GLY A 1 88 ? -7.883 -17.159 7.686 1.00 96.19 88 GLY A N 1
ATOM 712 C CA . GLY A 1 88 ? -9.320 -17.326 7.433 1.00 96.19 88 GLY A CA 1
ATOM 713 C C . GLY A 1 88 ? -10.224 -16.510 8.369 1.00 96.19 88 GLY A C 1
ATOM 714 O O . GLY A 1 88 ? -11.343 -16.144 7.998 1.00 96.19 88 GLY A O 1
ATOM 715 N N . SER A 1 89 ? -9.729 -16.170 9.565 1.00 97.44 89 SER A N 1
ATOM 716 C CA . SER A 1 89 ? -10.419 -15.318 10.540 1.00 97.44 89 SER A CA 1
ATOM 717 C C . SER A 1 89 ? -10.690 -13.903 10.006 1.00 97.44 89 SER A C 1
ATOM 719 O O . SER A 1 89 ? -11.732 -13.337 10.337 1.00 97.44 89 SER A O 1
ATOM 721 N N . ILE A 1 90 ? -9.838 -13.364 9.118 1.00 97.44 90 ILE A N 1
ATOM 722 C CA . ILE A 1 90 ? -10.036 -12.059 8.453 1.00 97.44 90 ILE A CA 1
ATOM 723 C C . ILE A 1 90 ? -11.345 -12.057 7.658 1.00 97.44 90 ILE A C 1
ATOM 725 O O . ILE A 1 90 ? -12.159 -11.142 7.796 1.00 97.44 90 ILE A O 1
ATOM 729 N N . PHE A 1 91 ? -11.579 -13.107 6.869 1.00 96.06 91 PHE A N 1
ATOM 730 C CA . PHE A 1 91 ? -12.781 -13.233 6.043 1.00 96.06 91 PHE A CA 1
ATOM 731 C C . PHE A 1 91 ? -14.009 -13.566 6.883 1.00 96.06 91 PHE A C 1
ATOM 733 O O . PHE A 1 91 ? -15.055 -12.936 6.731 1.00 96.06 91 PHE A O 1
ATOM 740 N N . LYS A 1 92 ? -13.869 -14.518 7.814 1.00 96.88 92 LYS A N 1
ATOM 741 C CA . LYS A 1 92 ? -14.948 -14.933 8.720 1.00 96.88 92 LYS A CA 1
ATOM 742 C C . LYS A 1 92 ? -15.512 -13.748 9.505 1.00 96.88 92 LYS A C 1
ATOM 744 O O . LYS A 1 92 ? -16.729 -13.611 9.609 1.00 96.88 92 LYS A O 1
ATOM 749 N N . ASN A 1 93 ? -14.635 -12.888 10.021 1.00 97.19 93 ASN A N 1
ATOM 750 C CA . ASN A 1 93 ? -15.021 -11.740 10.838 1.00 97.19 93 ASN A CA 1
ATOM 751 C C . ASN A 1 93 ? -15.251 -10.466 10.014 1.00 97.19 93 ASN A C 1
ATOM 753 O O . ASN A 1 93 ? -15.551 -9.425 10.593 1.00 97.19 93 ASN A O 1
ATOM 757 N N . LYS A 1 94 ? -15.165 -10.554 8.677 1.00 96.50 94 LYS A N 1
ATOM 758 C CA . LYS A 1 94 ? -15.398 -9.450 7.734 1.00 96.50 94 LYS A CA 1
ATOM 759 C C . LYS A 1 94 ? -14.565 -8.203 8.051 1.00 96.50 94 LYS A C 1
ATOM 761 O O . LYS A 1 94 ? -15.051 -7.083 7.897 1.00 96.50 94 LYS A O 1
ATOM 766 N N . ALA A 1 95 ? -13.316 -8.400 8.479 1.00 98.06 95 ALA A N 1
ATOM 767 C CA . ALA A 1 95 ? -12.382 -7.296 8.672 1.00 98.06 95 ALA A CA 1
ATOM 768 C C . ALA A 1 95 ? -12.222 -6.522 7.353 1.00 98.06 95 ALA A C 1
ATOM 770 O O . ALA A 1 95 ? -12.253 -7.108 6.261 1.00 98.06 95 ALA A O 1
ATOM 771 N N . LYS A 1 96 ? -12.085 -5.198 7.450 1.00 98.50 96 LYS A N 1
ATOM 772 C CA . LYS A 1 96 ? -11.969 -4.331 6.272 1.00 98.50 96 LYS A CA 1
ATOM 773 C C . LYS A 1 96 ? -10.561 -4.421 5.702 1.00 98.50 96 LYS A C 1
ATOM 775 O O . LYS A 1 96 ? -9.586 -4.348 6.443 1.00 98.50 96 LYS A O 1
ATOM 780 N N . ILE A 1 97 ? -10.461 -4.532 4.384 1.00 98.75 97 ILE A N 1
ATOM 781 C CA . ILE A 1 97 ? -9.206 -4.691 3.657 1.00 98.75 97 ILE A CA 1
ATOM 782 C C . ILE A 1 97 ? -9.033 -3.508 2.707 1.00 98.75 97 ILE A C 1
ATOM 784 O O . ILE A 1 97 ? -9.824 -3.316 1.788 1.00 98.75 97 ILE A O 1
ATOM 788 N N . LEU A 1 98 ? -7.977 -2.726 2.898 1.00 98.75 98 LEU A N 1
ATOM 789 C CA . LEU A 1 98 ? -7.478 -1.779 1.908 1.00 98.75 98 LEU A CA 1
ATOM 790 C C . LEU A 1 98 ? -6.388 -2.484 1.105 1.00 98.75 98 LEU A C 1
ATOM 792 O O . LEU A 1 98 ? -5.358 -2.844 1.672 1.00 98.75 98 LEU A O 1
ATOM 796 N N . VAL A 1 99 ? -6.591 -2.674 -0.197 1.00 98.69 99 VAL A N 1
ATOM 797 C CA . VAL A 1 99 ? -5.558 -3.215 -1.086 1.00 98.69 99 VAL A CA 1
ATOM 798 C C . VAL A 1 99 ? -5.037 -2.111 -1.994 1.00 98.69 99 VAL A C 1
ATOM 800 O O . VAL A 1 99 ? -5.782 -1.560 -2.805 1.00 98.69 99 VAL A O 1
ATOM 803 N N . ILE A 1 100 ? -3.758 -1.766 -1.838 1.00 98.69 100 ILE A N 1
ATOM 804 C CA . ILE A 1 100 ? -3.102 -0.742 -2.650 1.00 98.69 100 ILE A CA 1
ATOM 805 C C . ILE A 1 100 ? -2.212 -1.369 -3.720 1.00 98.69 100 ILE A C 1
ATOM 807 O O . ILE A 1 100 ? -1.346 -2.203 -3.441 1.00 98.69 100 ILE A O 1
ATOM 811 N N . PHE A 1 101 ? -2.412 -0.902 -4.947 1.00 98.69 101 PHE A N 1
ATOM 812 C CA . PHE A 1 101 ? -1.572 -1.194 -6.094 1.00 98.69 101 PHE A CA 1
ATOM 813 C C . PHE A 1 101 ? -0.834 0.054 -6.562 1.00 98.69 101 PHE A C 1
ATOM 815 O O . PHE A 1 101 ? -1.277 1.181 -6.361 1.00 98.69 101 PHE A O 1
ATOM 822 N N . ARG A 1 102 ? 0.293 -0.179 -7.223 1.00 98.62 102 ARG A N 1
ATOM 823 C CA . ARG A 1 102 ? 1.068 0.814 -7.961 1.00 98.62 102 ARG A CA 1
ATOM 824 C C . ARG A 1 102 ? 1.455 0.205 -9.298 1.00 98.62 102 ARG A C 1
ATOM 826 O O . ARG A 1 102 ? 1.553 -1.024 -9.399 1.00 98.62 102 ARG A O 1
ATOM 833 N N . ASN A 1 103 ? 1.691 1.036 -10.306 1.00 98.06 103 ASN A N 1
ATOM 834 C CA . ASN A 1 103 ? 2.154 0.568 -11.603 1.00 98.06 103 ASN A CA 1
ATOM 835 C C . ASN A 1 103 ? 3.427 -0.301 -11.462 1.00 98.06 103 ASN A C 1
ATOM 837 O O . ASN A 1 103 ? 4.296 -0.014 -10.624 1.00 98.06 103 ASN A O 1
ATOM 841 N N . PRO A 1 104 ? 3.548 -1.395 -12.232 1.00 97.81 104 PRO A N 1
ATOM 842 C CA . PRO A 1 104 ? 4.599 -2.385 -12.008 1.00 97.81 104 PRO A CA 1
ATOM 843 C C . PRO A 1 104 ? 6.001 -1.855 -12.328 1.00 97.81 104 PRO A C 1
ATOM 845 O O . PRO A 1 104 ? 6.962 -2.292 -11.697 1.00 97.81 104 PRO A O 1
ATOM 848 N N . LYS A 1 105 ? 6.137 -0.885 -13.244 1.00 98.38 105 LYS A N 1
ATOM 849 C CA . LYS A 1 105 ? 7.440 -0.320 -13.627 1.00 98.38 105 LYS A CA 1
ATOM 850 C C . LYS A 1 105 ? 8.058 0.499 -12.489 1.00 98.38 105 LYS A C 1
ATOM 852 O O . LYS A 1 105 ? 9.191 0.240 -12.083 1.00 98.38 105 LYS A O 1
ATOM 857 N N . ASP A 1 106 ? 7.304 1.419 -11.887 1.00 98.56 106 ASP A N 1
ATOM 858 C CA . ASP A 1 106 ? 7.781 2.163 -10.712 1.00 98.56 106 ASP A CA 1
ATOM 859 C C . ASP A 1 106 ? 7.943 1.270 -9.481 1.00 98.56 106 ASP A C 1
ATOM 861 O O . ASP A 1 106 ? 8.816 1.509 -8.638 1.00 98.56 106 ASP A O 1
ATOM 865 N N . THR A 1 107 ? 7.100 0.242 -9.362 1.00 98.31 107 THR A N 1
ATOM 866 C CA . THR A 1 107 ? 7.220 -0.761 -8.301 1.00 98.31 107 THR A CA 1
ATOM 867 C C . THR A 1 107 ? 8.556 -1.491 -8.413 1.00 98.31 107 THR A C 1
ATOM 869 O O . THR A 1 107 ? 9.278 -1.568 -7.419 1.00 98.31 107 THR A O 1
ATOM 872 N N . ALA A 1 108 ? 8.936 -1.930 -9.618 1.00 98.25 108 ALA A N 1
ATOM 873 C CA . ALA A 1 108 ? 10.219 -2.570 -9.897 1.00 98.25 108 ALA A CA 1
ATOM 874 C C . ALA A 1 108 ? 11.404 -1.678 -9.497 1.00 98.25 108 ALA A C 1
ATOM 876 O O . ALA A 1 108 ? 12.245 -2.094 -8.700 1.00 98.25 108 ALA A O 1
ATOM 877 N N . VAL A 1 109 ? 11.429 -0.421 -9.956 1.00 98.19 109 VAL A N 1
ATOM 878 C CA . VAL A 1 109 ? 12.492 0.540 -9.602 1.00 98.19 109 VAL A CA 1
ATOM 879 C C . VAL A 1 109 ? 12.568 0.770 -8.100 1.00 98.19 109 VAL A C 1
ATOM 881 O O . VAL A 1 109 ? 13.644 0.737 -7.501 1.00 98.19 109 VAL A O 1
ATOM 884 N N . SER A 1 110 ? 11.423 0.970 -7.447 1.00 97.81 110 SER A N 1
ATOM 885 C CA . SER A 1 110 ? 11.407 1.163 -6.002 1.00 97.81 110 SER A CA 1
ATOM 886 C C . SER A 1 110 ? 11.868 -0.076 -5.232 1.00 97.81 110 SER A C 1
ATOM 888 O O . SER A 1 110 ? 12.317 0.076 -4.092 1.00 97.81 110 SER A O 1
ATOM 890 N N . PHE A 1 111 ? 11.716 -1.271 -5.800 1.00 97.44 111 PHE A N 1
ATOM 891 C CA . PHE A 1 111 ? 12.080 -2.528 -5.159 1.00 97.44 111 PHE A CA 1
ATOM 892 C C . PHE A 1 111 ? 13.546 -2.894 -5.360 1.00 97.44 111 PHE A C 1
ATOM 894 O O . PHE A 1 111 ? 14.164 -3.399 -4.424 1.00 97.44 111 PHE A O 1
ATOM 901 N N . PHE A 1 112 ? 14.123 -2.524 -6.502 1.00 97.38 112 PHE A N 1
ATOM 902 C CA . PHE A 1 112 ? 15.566 -2.558 -6.718 1.00 97.38 112 PHE A CA 1
ATOM 903 C C . PHE A 1 112 ? 16.306 -1.708 -5.678 1.00 97.38 112 PHE A C 1
ATOM 905 O O . PHE A 1 112 ? 17.116 -2.225 -4.914 1.00 97.38 112 PHE A O 1
ATOM 912 N N . HIS A 1 113 ? 15.942 -0.426 -5.565 1.00 96.56 113 HIS A N 1
ATOM 913 C CA . HIS A 1 113 ? 16.545 0.475 -4.578 1.00 96.56 113 HIS A CA 1
ATOM 914 C C . HIS A 1 113 ? 16.355 -0.012 -3.141 1.00 96.56 113 HIS A C 1
ATOM 916 O O . HIS A 1 113 ? 17.257 0.091 -2.325 1.00 96.56 113 HIS A O 1
ATOM 922 N N . PHE A 1 114 ? 15.199 -0.594 -2.818 1.00 95.00 114 PHE A N 1
ATOM 923 C CA . PHE A 1 114 ? 14.981 -1.147 -1.484 1.00 95.00 114 PHE A CA 1
ATOM 924 C C . PHE A 1 114 ? 15.971 -2.264 -1.132 1.00 95.00 114 PHE A C 1
ATOM 926 O O . PHE A 1 114 ? 16.481 -2.257 -0.020 1.00 95.00 114 PHE A O 1
ATOM 933 N N . HIS A 1 115 ? 16.256 -3.189 -2.051 1.00 93.44 115 HIS A N 1
ATOM 934 C CA . HIS A 1 115 ? 17.218 -4.265 -1.790 1.00 93.44 115 HIS A CA 1
ATOM 935 C C . HIS A 1 115 ? 18.669 -3.778 -1.743 1.00 93.44 115 HIS A C 1
ATOM 937 O O . HIS A 1 115 ? 19.489 -4.376 -1.056 1.00 93.44 115 HIS A O 1
ATOM 943 N N . ASN A 1 116 ? 18.991 -2.710 -2.471 1.00 92.81 116 ASN A N 1
ATOM 944 C CA . ASN A 1 116 ? 20.367 -2.241 -2.599 1.00 92.81 116 ASN A CA 1
ATOM 945 C C . ASN A 1 116 ? 20.740 -1.148 -1.587 1.00 92.81 116 ASN A C 1
ATOM 947 O O . ASN A 1 116 ? 21.912 -1.035 -1.234 1.00 92.81 116 ASN A O 1
ATOM 951 N N . ASP A 1 117 ? 19.763 -0.375 -1.108 1.00 91.56 117 ASP A N 1
ATOM 952 C CA . ASP A 1 117 ? 20.003 0.774 -0.231 1.00 91.56 117 ASP A CA 1
ATOM 953 C C . ASP A 1 117 ? 19.675 0.473 1.244 1.00 91.56 117 ASP A C 1
ATOM 955 O O . ASP A 1 117 ? 20.193 1.142 2.137 1.00 91.56 117 ASP A O 1
ATOM 959 N N . VAL A 1 118 ? 18.813 -0.513 1.533 1.00 88.56 118 VAL A N 1
ATOM 960 C CA . VAL A 1 118 ? 18.470 -0.882 2.916 1.00 88.56 118 VAL A CA 1
ATOM 961 C C . VAL A 1 118 ? 19.440 -1.956 3.433 1.00 88.56 118 VAL A C 1
ATOM 963 O O . VAL A 1 118 ? 19.583 -2.995 2.789 1.00 88.56 118 VAL A O 1
ATOM 966 N N . PRO A 1 119 ? 20.077 -1.751 4.604 1.00 85.12 119 PRO A N 1
ATOM 967 C CA . PRO A 1 119 ? 20.968 -2.741 5.207 1.00 85.12 119 PRO A CA 1
ATOM 968 C C . PRO A 1 119 ? 20.290 -4.088 5.484 1.00 85.12 119 PRO A C 1
ATOM 970 O O . PRO A 1 119 ? 19.079 -4.158 5.692 1.00 85.12 119 PRO A O 1
ATOM 973 N N . ASP A 1 120 ? 21.098 -5.149 5.538 1.00 83.88 120 ASP A N 1
ATOM 974 C CA . ASP A 1 120 ? 20.693 -6.509 5.929 1.00 83.88 120 ASP A CA 1
ATOM 975 C C . ASP A 1 120 ? 19.626 -7.165 5.030 1.00 83.88 120 ASP A C 1
ATOM 977 O O . ASP A 1 120 ? 19.008 -8.168 5.398 1.00 83.88 120 ASP A O 1
ATOM 981 N N . ILE A 1 121 ? 19.433 -6.629 3.821 1.00 84.94 121 ILE A N 1
ATOM 982 C CA . ILE A 1 121 ? 18.615 -7.222 2.763 1.00 84.94 121 ILE A CA 1
ATOM 983 C C . ILE A 1 121 ? 19.542 -7.725 1.647 1.00 84.94 121 ILE A C 1
ATOM 985 O O . ILE A 1 121 ? 20.505 -7.037 1.305 1.00 84.94 121 ILE A O 1
ATOM 989 N N . PRO A 1 122 ? 19.288 -8.918 1.067 1.00 86.88 122 PRO A N 1
ATOM 990 C CA . PRO A 1 122 ? 20.050 -9.388 -0.084 1.00 86.88 122 PRO A CA 1
ATOM 991 C C . PRO A 1 122 ? 19.991 -8.375 -1.230 1.00 86.88 122 PRO A C 1
ATOM 993 O O . PRO A 1 122 ? 18.908 -8.059 -1.720 1.00 86.88 122 PRO A O 1
ATOM 996 N N . SER A 1 123 ? 21.147 -7.874 -1.652 1.00 91.88 123 SER A N 1
ATOM 997 C CA . SER A 1 123 ? 21.258 -6.914 -2.747 1.0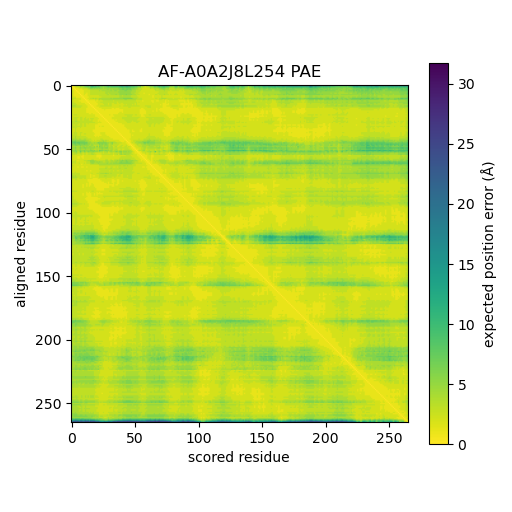0 91.88 123 SER A CA 1
ATOM 998 C C . SER A 1 123 ? 21.478 -7.612 -4.087 1.00 91.88 123 SER A C 1
ATOM 1000 O O . SER A 1 123 ? 21.853 -8.784 -4.154 1.00 91.88 123 SER A O 1
ATOM 1002 N N . TYR A 1 124 ? 21.246 -6.873 -5.169 1.00 93.56 124 TYR A N 1
ATOM 1003 C CA . TYR A 1 124 ? 21.505 -7.325 -6.536 1.00 93.56 124 TYR A CA 1
ATOM 1004 C C . TYR A 1 124 ? 22.696 -6.559 -7.106 1.00 93.56 124 TYR A C 1
ATOM 1006 O O . TYR A 1 124 ? 22.842 -5.359 -6.857 1.00 93.56 124 TYR A O 1
ATOM 1014 N N . GLY A 1 125 ? 23.534 -7.222 -7.905 1.00 92.81 125 GLY A N 1
ATOM 1015 C CA . GLY A 1 125 ? 24.740 -6.618 -8.472 1.00 92.81 125 GLY A CA 1
ATOM 1016 C C . GLY A 1 125 ? 24.453 -5.553 -9.533 1.00 92.81 125 GLY A C 1
ATOM 1017 O O . GLY A 1 125 ? 25.290 -4.688 -9.780 1.00 92.81 125 GLY A O 1
ATOM 1018 N N . SER A 1 126 ? 23.273 -5.586 -10.159 1.00 96.88 126 SER A N 1
ATOM 1019 C CA . SER A 1 126 ? 22.844 -4.599 -11.157 1.00 96.88 126 SER A CA 1
ATOM 1020 C C . SER A 1 126 ? 21.322 -4.535 -11.298 1.00 96.88 126 SER A C 1
ATOM 1022 O O . SER A 1 126 ? 20.606 -5.452 -10.886 1.00 96.88 126 SER A O 1
ATOM 1024 N N . TRP A 1 127 ? 20.834 -3.468 -11.939 1.00 97.62 127 TRP A N 1
ATOM 1025 C CA . TRP A 1 127 ? 19.432 -3.354 -12.346 1.00 97.62 127 TRP A CA 1
ATOM 1026 C C . TRP A 1 127 ? 19.010 -4.509 -13.267 1.00 97.62 127 TRP A C 1
ATOM 1028 O O . TRP A 1 127 ? 17.977 -5.123 -13.025 1.00 97.62 127 TRP A O 1
ATOM 1038 N N . ASP A 1 128 ? 19.828 -4.872 -14.259 1.00 97.88 128 ASP A N 1
ATOM 1039 C CA . ASP A 1 128 ? 19.511 -5.954 -15.205 1.00 97.88 128 ASP A CA 1
ATOM 1040 C C . ASP A 1 128 ? 19.406 -7.321 -14.522 1.00 97.88 128 ASP A C 1
ATOM 1042 O O . ASP A 1 128 ? 18.567 -8.155 -14.871 1.00 97.88 128 ASP A O 1
ATOM 1046 N N . GLU A 1 129 ? 20.264 -7.575 -13.533 1.00 97.50 129 GLU A N 1
ATOM 1047 C CA . GLU A 1 129 ? 20.161 -8.768 -12.702 1.00 97.50 129 GLU A CA 1
ATOM 1048 C C . GLU A 1 129 ? 18.848 -8.778 -11.920 1.00 97.50 129 GLU A C 1
ATOM 1050 O O . GLU A 1 129 ? 18.096 -9.747 -12.028 1.00 97.50 129 GLU A O 1
ATOM 1055 N N . PHE A 1 130 ? 18.550 -7.694 -11.199 1.00 97.94 130 PHE A N 1
ATOM 1056 C CA . PHE A 1 130 ? 17.310 -7.564 -10.441 1.00 97.94 130 PHE A CA 1
ATOM 1057 C C . PHE A 1 130 ? 16.073 -7.726 -11.328 1.00 97.94 130 PHE A C 1
ATOM 1059 O O . PHE A 1 130 ? 15.182 -8.506 -11.001 1.00 97.94 130 PHE A O 1
ATOM 1066 N N . PHE A 1 131 ? 16.029 -7.033 -12.466 1.00 98.25 131 PHE A N 1
ATOM 1067 C CA . PHE A 1 131 ? 14.905 -7.065 -13.393 1.00 98.25 131 PHE A CA 1
ATOM 1068 C C . PHE A 1 131 ? 14.640 -8.490 -13.892 1.00 98.25 131 PHE A C 1
ATOM 1070 O O . PHE A 1 131 ? 13.506 -8.961 -13.835 1.00 98.25 131 PHE A O 1
ATOM 1077 N N . ARG A 1 132 ? 15.686 -9.237 -14.278 1.00 98.00 132 ARG A N 1
ATOM 1078 C CA . ARG A 1 132 ? 15.534 -10.647 -14.680 1.00 98.00 132 ARG A CA 1
ATOM 1079 C C . ARG A 1 132 ? 14.975 -11.526 -13.563 1.00 98.00 132 ARG A C 1
ATOM 1081 O O . ARG A 1 132 ? 14.185 -12.422 -13.853 1.00 98.00 132 ARG A O 1
ATOM 1088 N N . GLN A 1 133 ? 15.377 -11.307 -12.310 1.00 98.00 133 GLN A N 1
ATOM 1089 C CA . GLN A 1 133 ? 14.833 -12.054 -11.168 1.00 98.00 133 GLN A CA 1
ATOM 1090 C C . GLN A 1 133 ? 13.378 -11.663 -10.888 1.00 98.00 133 GLN A C 1
ATOM 1092 O O . GLN A 1 133 ? 12.534 -12.537 -10.692 1.00 98.00 133 GLN A O 1
ATOM 1097 N N . LEU A 1 134 ? 13.056 -10.368 -10.958 1.00 98.06 134 LEU A N 1
ATOM 1098 C CA . LEU A 1 134 ? 11.699 -9.848 -10.804 1.00 98.06 134 LEU A CA 1
ATOM 1099 C C . LEU A 1 134 ? 10.742 -10.458 -11.836 1.00 98.06 134 LEU A C 1
ATOM 1101 O O . LEU A 1 134 ? 9.678 -10.944 -11.462 1.00 98.06 134 LEU A O 1
ATOM 1105 N N . MET A 1 135 ? 11.133 -10.494 -13.114 1.00 98.12 135 MET A N 1
ATOM 1106 C CA . MET A 1 135 ? 10.311 -11.057 -14.194 1.00 98.12 135 MET A CA 1
ATOM 1107 C C . MET A 1 135 ? 10.084 -12.569 -14.052 1.00 98.12 135 MET A C 1
ATOM 1109 O O . MET A 1 135 ? 9.070 -13.087 -14.517 1.00 98.12 135 MET A O 1
ATOM 1113 N N . LYS A 1 136 ? 10.989 -13.276 -13.363 1.00 97.50 136 LYS A N 1
ATOM 1114 C CA . LYS A 1 136 ? 10.833 -14.693 -12.991 1.00 97.50 136 LYS A CA 1
ATOM 1115 C C . LYS A 1 136 ? 10.049 -14.901 -11.690 1.00 97.50 136 LYS A C 1
ATOM 1117 O O . LYS A 1 136 ? 9.841 -16.047 -11.300 1.00 97.50 136 LYS A O 1
ATOM 1122 N N . GLY A 1 137 ? 9.670 -13.831 -10.987 1.00 97.00 137 GLY A N 1
ATOM 1123 C CA . GLY A 1 137 ? 9.089 -13.909 -9.644 1.00 97.00 137 GLY A CA 1
ATOM 1124 C C . GLY A 1 137 ? 10.063 -14.432 -8.582 1.00 97.00 137 GLY A C 1
ATOM 1125 O O . GLY A 1 137 ? 9.631 -14.912 -7.541 1.00 97.00 137 GLY A O 1
ATOM 1126 N N . GLN A 1 138 ? 11.372 -14.367 -8.836 1.00 96.12 138 GLN A N 1
ATOM 1127 C CA . GLN A 1 138 ? 12.441 -14.865 -7.962 1.00 96.12 138 GLN A CA 1
ATOM 1128 C C . GLN A 1 138 ? 13.006 -13.745 -7.075 1.00 96.12 138 GLN A C 1
ATOM 1130 O O . GLN A 1 138 ? 14.214 -13.599 -6.912 1.00 96.12 138 GLN A O 1
ATOM 1135 N N . VAL A 1 139 ? 12.112 -12.937 -6.508 1.00 94.62 139 VAL A N 1
ATOM 1136 C CA . VAL A 1 139 ? 12.428 -11.878 -5.541 1.00 94.62 139 VAL A CA 1
ATOM 1137 C C . VAL A 1 139 ? 11.622 -12.096 -4.262 1.00 94.62 139 VAL A C 1
ATOM 1139 O O . VAL A 1 139 ? 10.717 -12.932 -4.215 1.00 94.62 139 VAL A O 1
ATOM 1142 N N . SER A 1 140 ? 11.935 -11.348 -3.203 1.00 90.88 140 SER A N 1
ATOM 1143 C CA . SER A 1 140 ? 11.164 -11.398 -1.956 1.00 90.88 140 SER A CA 1
ATOM 1144 C C . SER A 1 140 ? 9.664 -11.173 -2.230 1.00 90.88 140 SER A C 1
ATOM 1146 O O . SER A 1 140 ? 9.310 -10.248 -2.957 1.00 90.88 140 SER A O 1
ATOM 1148 N N . TRP A 1 141 ? 8.798 -12.004 -1.637 1.00 93.06 141 TRP A N 1
ATOM 1149 C CA . TRP A 1 141 ? 7.339 -12.070 -1.874 1.00 93.06 141 TRP A CA 1
ATOM 1150 C C . TRP A 1 141 ? 6.880 -12.513 -3.277 1.00 93.06 141 TRP A C 1
ATOM 1152 O O . TRP A 1 141 ? 5.681 -12.533 -3.542 1.00 93.06 141 TRP A O 1
ATOM 1162 N N . GLY A 1 142 ? 7.787 -12.965 -4.144 1.00 96.06 142 GLY A N 1
ATOM 1163 C CA . GLY A 1 142 ? 7.430 -13.647 -5.387 1.00 96.06 142 GLY A CA 1
ATOM 1164 C C . GLY A 1 142 ? 7.117 -12.711 -6.556 1.00 96.06 142 GL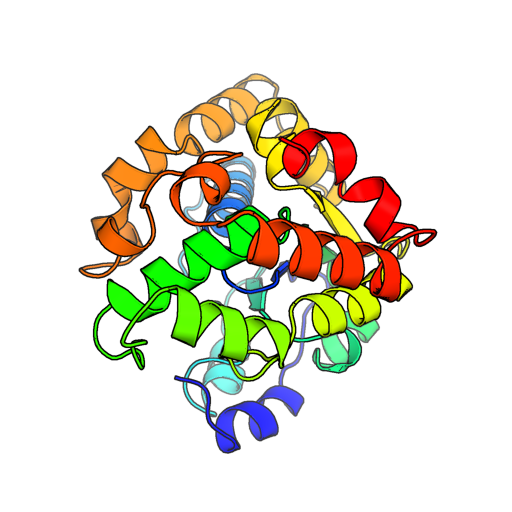Y A C 1
ATOM 1165 O O . GLY A 1 142 ? 7.757 -11.681 -6.741 1.00 96.06 142 GLY A O 1
ATOM 1166 N N . SER A 1 143 ? 6.160 -13.102 -7.399 1.00 98.31 143 SER A N 1
ATOM 1167 C CA . SER A 1 143 ? 5.775 -12.368 -8.610 1.00 98.31 143 SER A CA 1
ATOM 1168 C C . SER A 1 143 ? 4.730 -11.290 -8.310 1.00 98.31 143 SER A C 1
ATOM 1170 O O . SER A 1 143 ? 3.654 -11.581 -7.785 1.00 98.31 143 SER A O 1
ATOM 1172 N N . TYR A 1 144 ? 4.997 -10.051 -8.743 1.00 98.56 144 TYR A N 1
ATOM 1173 C CA . TYR A 1 144 ? 3.999 -8.970 -8.745 1.00 98.56 144 TYR A CA 1
ATOM 1174 C C . TYR A 1 144 ? 2.724 -9.384 -9.488 1.00 98.56 144 TYR A C 1
ATOM 1176 O O . TYR A 1 144 ? 1.616 -9.090 -9.041 1.00 98.56 144 TYR A O 1
ATOM 1184 N N . PHE A 1 145 ? 2.873 -10.069 -10.624 1.00 98.50 145 PHE A N 1
ATOM 1185 C CA . PHE A 1 145 ? 1.740 -10.464 -11.452 1.00 98.50 145 PHE A CA 1
ATOM 1186 C C . PHE A 1 145 ? 0.921 -11.577 -10.804 1.00 98.50 145 PHE A C 1
ATOM 1188 O O . PHE A 1 145 ? -0.302 -11.537 -10.897 1.00 98.50 145 PHE A O 1
ATOM 1195 N N . ASP A 1 146 ? 1.550 -12.501 -10.074 1.00 98.44 146 ASP A N 1
ATOM 1196 C CA . ASP A 1 146 ? 0.818 -13.535 -9.335 1.00 98.44 146 ASP A CA 1
ATOM 1197 C C . ASP A 1 146 ? 0.029 -12.913 -8.180 1.00 98.44 146 ASP A C 1
ATOM 1199 O O . ASP A 1 146 ? -1.152 -13.223 -8.009 1.00 98.44 146 ASP A O 1
ATOM 1203 N N . PHE A 1 147 ? 0.639 -11.968 -7.452 1.00 98.56 147 PHE A N 1
ATOM 1204 C CA . PHE A 1 147 ? -0.055 -11.161 -6.447 1.00 98.56 147 PHE A CA 1
ATOM 1205 C C . PHE A 1 147 ? -1.253 -10.429 -7.072 1.00 98.56 147 PHE A C 1
ATOM 1207 O O . PHE A 1 147 ? -2.372 -10.513 -6.565 1.00 98.56 147 PHE A O 1
ATOM 1214 N N . ALA A 1 148 ? -1.042 -9.754 -8.204 1.00 98.44 148 ALA A N 1
ATOM 1215 C CA . ALA A 1 148 ? -2.072 -8.998 -8.907 1.00 98.44 148 ALA A CA 1
ATOM 1216 C C . ALA A 1 148 ? -3.226 -9.889 -9.396 1.00 98.44 148 ALA A C 1
ATOM 1218 O O . ALA A 1 148 ? -4.388 -9.583 -9.136 1.00 98.44 148 ALA A O 1
ATOM 1219 N N . ILE A 1 149 ? -2.928 -11.018 -10.045 1.00 98.38 149 ILE A N 1
ATOM 1220 C CA . ILE A 1 149 ? -3.925 -11.988 -10.524 1.00 98.38 149 ILE A CA 1
ATOM 1221 C C . ILE A 1 149 ? -4.722 -12.572 -9.355 1.00 98.38 149 ILE A C 1
ATOM 1223 O O . ILE A 1 149 ? -5.939 -12.754 -9.461 1.00 98.38 149 ILE A O 1
ATOM 1227 N N . ASN A 1 150 ? -4.050 -12.878 -8.245 1.00 98.25 150 ASN A N 1
ATOM 1228 C CA . ASN A 1 150 ? -4.684 -13.433 -7.059 1.00 98.25 150 ASN A CA 1
ATOM 1229 C C . ASN A 1 150 ? -5.684 -12.437 -6.449 1.00 98.25 150 ASN A C 1
ATOM 1231 O O . ASN A 1 150 ? -6.854 -12.773 -6.279 1.00 98.25 150 ASN A O 1
ATOM 1235 N N . TRP A 1 151 ? -5.263 -11.190 -6.234 1.00 98.31 151 TRP A N 1
ATOM 1236 C CA . TRP A 1 151 ? -6.113 -10.134 -5.679 1.00 98.31 151 TRP A CA 1
ATOM 1237 C C . TRP A 1 151 ? -7.204 -9.641 -6.635 1.00 98.31 151 TRP A C 1
ATOM 1239 O O . TRP A 1 151 ? -8.291 -9.296 -6.172 1.00 98.31 151 TRP A O 1
ATOM 1249 N N . ASN A 1 152 ? -6.970 -9.651 -7.954 1.00 97.88 152 ASN A N 1
ATOM 1250 C CA . ASN A 1 152 ? -7.942 -9.227 -8.971 1.00 97.88 152 ASN A CA 1
ATOM 1251 C C . ASN A 1 152 ? -9.309 -9.921 -8.819 1.00 97.88 152 ASN A C 1
ATOM 1253 O O . ASN A 1 152 ? -10.340 -9.313 -9.088 1.00 97.88 152 ASN A O 1
ATOM 1257 N N . LYS A 1 153 ? -9.328 -11.170 -8.339 1.00 96.62 153 LYS A N 1
ATOM 1258 C CA . LYS A 1 153 ? -10.551 -11.967 -8.135 1.00 96.62 153 LYS A CA 1
ATOM 1259 C C . LYS A 1 153 ? -11.448 -11.453 -7.001 1.00 96.62 153 LYS A C 1
ATOM 1261 O O . LYS A 1 153 ? -12.583 -11.903 -6.886 1.00 96.62 153 LYS A O 1
ATOM 1266 N N . HIS A 1 154 ? -10.941 -10.554 -6.159 1.00 96.56 154 HIS A N 1
ATOM 1267 C CA .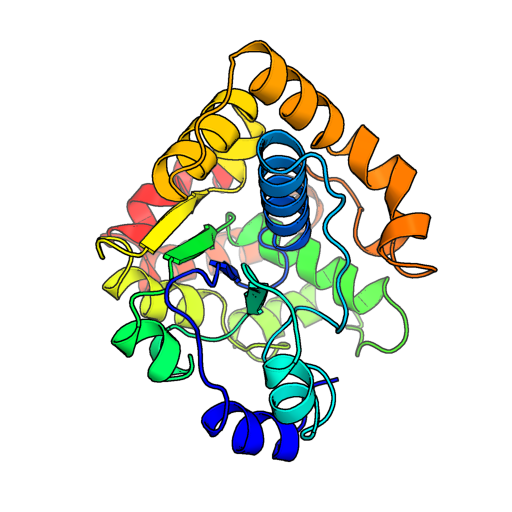 HIS A 1 154 ? -11.570 -10.164 -4.895 1.00 96.56 154 HIS A CA 1
ATOM 1268 C C . HIS A 1 154 ? -11.751 -8.647 -4.737 1.00 96.56 154 HIS A C 1
ATOM 1270 O O . HIS A 1 154 ? -12.223 -8.199 -3.695 1.00 96.56 154 HIS A O 1
ATOM 1276 N N . LEU A 1 155 ? -11.389 -7.848 -5.749 1.00 94.88 155 LEU A N 1
ATOM 1277 C CA . LEU A 1 155 ? -11.407 -6.379 -5.661 1.00 94.88 155 LEU A CA 1
ATOM 1278 C C . LEU A 1 155 ? -12.805 -5.775 -5.509 1.00 94.88 155 LEU A C 1
ATOM 1280 O O . LEU A 1 155 ? -12.915 -4.650 -5.028 1.00 94.88 155 LEU A O 1
ATOM 1284 N N . ASP A 1 156 ? -13.840 -6.509 -5.915 1.00 91.69 156 ASP A N 1
ATOM 1285 C CA . ASP A 1 156 ? -15.238 -6.076 -5.844 1.00 91.69 156 ASP A CA 1
ATOM 1286 C C . ASP A 1 156 ? -15.961 -6.625 -4.594 1.00 91.69 156 ASP A C 1
ATOM 1288 O O . ASP A 1 156 ? -17.183 -6.549 -4.499 1.00 91.69 156 ASP A O 1
ATOM 1292 N N . GLY A 1 157 ? -15.229 -7.209 -3.635 1.00 93.44 157 GLY A N 1
ATOM 1293 C CA . GLY A 1 157 ? -15.802 -7.671 -2.369 1.00 93.44 157 GLY A CA 1
ATOM 1294 C C . GLY A 1 157 ? -16.184 -6.512 -1.442 1.00 93.44 157 GLY A C 1
ATOM 1295 O O . GLY A 1 157 ? -15.425 -5.559 -1.299 1.00 93.44 157 GLY A O 1
ATOM 1296 N N . ASP A 1 158 ? -17.316 -6.619 -0.741 1.00 92.94 158 ASP A N 1
ATOM 1297 C CA . ASP A 1 158 ? -17.854 -5.543 0.117 1.00 92.94 158 ASP A CA 1
ATOM 1298 C C . ASP A 1 158 ? -16.892 -5.075 1.224 1.00 92.94 158 ASP A C 1
ATOM 1300 O O . ASP A 1 158 ? -16.937 -3.926 1.664 1.00 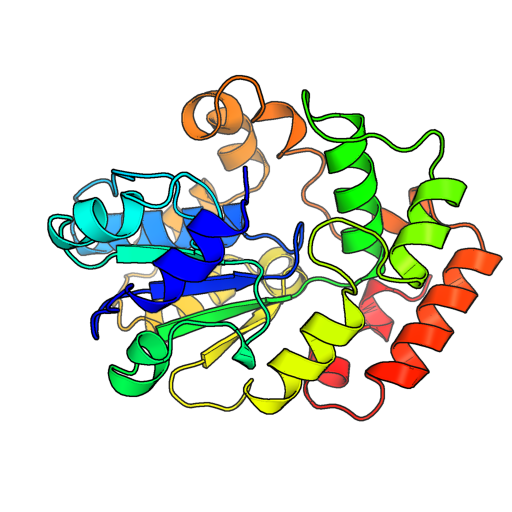92.94 158 ASP A O 1
ATOM 1304 N N . ASN A 1 159 ? -16.020 -5.969 1.701 1.00 96.19 159 ASN A N 1
ATOM 1305 C CA . ASN A 1 159 ? -15.008 -5.672 2.712 1.00 96.19 159 ASN A CA 1
ATOM 1306 C C . ASN A 1 159 ? -13.625 -5.373 2.112 1.00 96.19 159 ASN A C 1
ATOM 1308 O O . ASN A 1 159 ? -12.655 -5.310 2.865 1.00 96.19 159 ASN A O 1
ATOM 1312 N N . VAL A 1 160 ? -13.516 -5.177 0.794 1.00 98.06 160 VAL A N 1
ATOM 1313 C CA . VAL A 1 160 ? -12.269 -4.866 0.086 1.00 98.06 160 VAL A CA 1
ATOM 1314 C C . VAL A 1 160 ? -12.393 -3.516 -0.616 1.00 98.06 160 VAL A C 1
ATOM 1316 O O . VAL A 1 160 ? -13.323 -3.261 -1.375 1.00 98.06 160 VAL A O 1
ATOM 1319 N N . LYS A 1 161 ? -11.414 -2.639 -0.402 1.00 98.12 161 LYS A N 1
ATOM 1320 C CA . LYS A 1 161 ? -11.280 -1.373 -1.121 1.00 98.12 161 LYS A CA 1
ATOM 1321 C C . LYS A 1 161 ? -9.977 -1.367 -1.896 1.00 98.12 161 LYS A C 1
ATOM 1323 O O . LYS A 1 161 ? -8.895 -1.329 -1.312 1.00 98.12 161 LYS A O 1
ATOM 1328 N N . PHE A 1 162 ? -10.101 -1.353 -3.217 1.00 98.25 162 PHE A N 1
ATOM 1329 C CA . PHE A 1 162 ? -8.988 -1.069 -4.111 1.00 98.25 162 PHE A CA 1
ATOM 1330 C C . PHE A 1 162 ? -8.548 0.395 -3.989 1.00 98.25 162 PHE A C 1
ATOM 1332 O O . PHE A 1 162 ? -9.382 1.307 -3.963 1.00 98.25 162 PHE A O 1
ATOM 1339 N N . ILE A 1 163 ? -7.234 0.601 -3.964 1.00 98.31 163 ILE A N 1
ATOM 1340 C CA . ILE A 1 163 ? -6.579 1.905 -3.994 1.00 98.31 163 ILE A CA 1
ATOM 1341 C C . ILE A 1 163 ? -5.454 1.855 -5.028 1.00 98.31 163 ILE A C 1
ATOM 1343 O O . ILE A 1 163 ? -4.676 0.902 -5.062 1.00 98.31 163 ILE A O 1
ATOM 1347 N N . LEU A 1 164 ? -5.334 2.907 -5.833 1.00 98.50 164 LEU A N 1
ATOM 1348 C CA . LEU A 1 164 ? -4.209 3.103 -6.738 1.00 98.50 164 LEU A CA 1
ATOM 1349 C C . LEU A 1 164 ? -3.277 4.181 -6.171 1.00 98.50 164 LEU A C 1
ATOM 1351 O O . LEU A 1 164 ? -3.725 5.270 -5.811 1.00 98.50 164 LEU A O 1
ATOM 1355 N N . TYR A 1 165 ? -1.980 3.887 -6.086 1.00 98.62 165 TYR A N 1
ATOM 1356 C CA . TYR A 1 165 ? -0.955 4.826 -5.623 1.00 98.62 165 TYR A CA 1
ATOM 1357 C C . TYR A 1 165 ? -0.974 6.123 -6.441 1.00 98.62 165 TYR A C 1
ATOM 1359 O O . TYR A 1 165 ? -0.868 7.218 -5.891 1.00 98.62 165 TYR A O 1
ATOM 1367 N N . GLU A 1 166 ? -1.138 5.995 -7.752 1.00 98.50 166 GLU A N 1
ATOM 1368 C CA . GLU A 1 166 ? -1.186 7.094 -8.704 1.00 98.50 166 GLU A CA 1
ATOM 1369 C C . GLU A 1 166 ? -2.402 8.002 -8.468 1.00 98.50 166 GLU A C 1
ATOM 1371 O O . GLU A 1 166 ? -2.247 9.221 -8.450 1.00 98.50 166 GLU A O 1
ATOM 1376 N N . ASP A 1 167 ? -3.572 7.443 -8.139 1.00 98.00 167 ASP A N 1
ATOM 1377 C CA . ASP A 1 167 ? -4.761 8.238 -7.789 1.00 98.00 167 ASP A CA 1
ATOM 1378 C C . ASP A 1 167 ? -4.541 9.048 -6.501 1.00 98.00 167 ASP A C 1
ATOM 1380 O O . ASP A 1 167 ? -4.933 10.214 -6.412 1.00 98.00 167 ASP A O 1
ATOM 1384 N N . LEU A 1 168 ? -3.866 8.463 -5.502 1.00 97.88 168 LEU A N 1
ATOM 1385 C CA . LE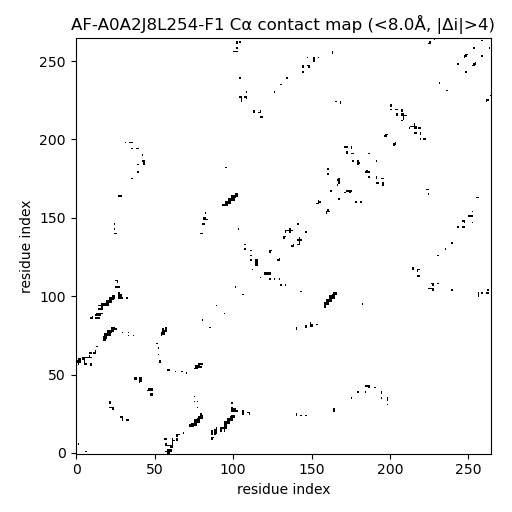U A 1 168 ? -3.488 9.196 -4.288 1.00 97.88 168 LEU A CA 1
ATOM 1386 C C . LEU A 1 168 ? -2.484 10.314 -4.582 1.00 97.88 168 LEU A C 1
ATOM 1388 O O . LEU A 1 168 ? -2.493 11.345 -3.907 1.00 97.88 168 LEU A O 1
ATOM 1392 N N . LYS A 1 169 ? -1.598 10.117 -5.563 1.00 97.62 169 LYS A N 1
ATOM 1393 C CA . LYS A 1 169 ? -0.642 11.139 -6.003 1.00 97.62 169 LYS A CA 1
ATOM 1394 C C . LYS A 1 169 ? -1.327 12.282 -6.745 1.00 97.62 169 LYS A C 1
ATOM 1396 O O . LYS A 1 169 ? -0.902 13.420 -6.568 1.00 97.62 169 LYS A O 1
ATOM 1401 N N . GLU A 1 170 ? -2.362 11.991 -7.527 1.00 97.00 170 GLU A N 1
ATOM 1402 C CA . GLU A 1 170 ? -3.151 12.991 -8.250 1.00 97.00 170 GLU A CA 1
ATOM 1403 C C . GLU A 1 170 ? -4.048 13.807 -7.313 1.00 97.00 170 GLU A C 1
ATOM 1405 O O . GLU A 1 170 ? -4.086 15.034 -7.406 1.00 97.00 170 GLU A O 1
ATOM 1410 N N . ASN A 1 171 ? -4.760 13.150 -6.390 1.00 97.62 171 ASN A N 1
ATOM 1411 C CA . ASN A 1 171 ? -5.653 13.831 -5.455 1.00 97.62 171 ASN A CA 1
ATOM 1412 C C . ASN A 1 171 ? -5.719 13.130 -4.091 1.00 97.62 171 ASN A C 1
ATOM 1414 O O . ASN A 1 171 ? -6.650 12.383 -3.773 1.00 97.62 171 ASN A O 1
ATOM 1418 N N . LEU A 1 172 ? -4.739 13.449 -3.246 1.00 97.62 172 LEU A N 1
ATOM 1419 C CA . LEU A 1 172 ? -4.595 12.866 -1.915 1.00 97.62 172 LEU A CA 1
ATOM 1420 C C . LEU A 1 172 ? -5.819 13.102 -1.017 1.00 97.62 172 LEU A C 1
ATOM 1422 O O . LEU A 1 172 ? -6.265 12.178 -0.341 1.00 97.62 172 LEU A O 1
ATOM 1426 N N . ALA A 1 173 ? -6.400 14.305 -1.033 1.00 98.06 173 ALA A N 1
ATOM 1427 C CA . ALA A 1 173 ? -7.556 14.633 -0.197 1.00 98.06 173 ALA A CA 1
ATOM 1428 C C . ALA A 1 173 ? -8.796 13.807 -0.574 1.00 98.06 173 ALA A C 1
ATOM 1430 O O . ALA A 1 173 ? -9.501 13.307 0.306 1.00 98.06 173 ALA A O 1
ATOM 1431 N N . ALA A 1 174 ? -9.045 13.617 -1.874 1.00 97.94 174 ALA A N 1
ATOM 1432 C CA . ALA A 1 174 ? -10.122 12.751 -2.346 1.00 97.94 174 ALA A CA 1
ATOM 1433 C C . ALA A 1 174 ? -9.870 11.282 -1.972 1.00 97.94 174 ALA A C 1
ATOM 1435 O O . ALA A 1 174 ? -10.784 10.611 -1.493 1.00 97.94 174 ALA A O 1
ATOM 1436 N N . GLY A 1 175 ? -8.630 10.805 -2.119 1.00 98.06 175 GLY A N 1
ATOM 1437 C CA . GLY A 1 175 ? -8.233 9.460 -1.706 1.00 98.06 175 GLY A CA 1
ATOM 1438 C C . GLY A 1 175 ? -8.441 9.205 -0.211 1.00 98.06 175 GLY A C 1
ATOM 1439 O O . GLY A 1 175 ? -9.088 8.230 0.167 1.00 98.06 175 GLY A O 1
ATOM 1440 N N . ILE A 1 176 ? -7.977 10.120 0.647 1.00 98.50 176 ILE A N 1
ATOM 1441 C CA . ILE A 1 176 ? -8.171 10.054 2.105 1.00 98.50 176 ILE A CA 1
ATOM 1442 C C . ILE A 1 176 ? -9.657 10.028 2.455 1.00 98.50 176 ILE A C 1
ATOM 1444 O O . ILE A 1 176 ? -10.070 9.217 3.283 1.00 98.50 176 ILE A O 1
ATOM 1448 N N . LYS A 1 177 ? -10.472 10.869 1.806 1.00 98.19 177 LYS A N 1
ATOM 1449 C CA . LYS A 1 177 ? -11.924 10.882 2.011 1.00 98.19 177 LYS A CA 1
ATOM 1450 C C . LYS A 1 177 ? -12.547 9.518 1.699 1.00 98.19 177 LYS A C 1
ATOM 1452 O O . LYS A 1 177 ? -13.284 8.993 2.526 1.00 98.19 177 LYS A O 1
ATOM 1457 N N . GLN A 1 178 ? -12.209 8.916 0.558 1.00 97.88 178 GLN A N 1
ATOM 1458 C CA . GLN A 1 178 ? -12.733 7.599 0.176 1.00 97.88 178 GLN A CA 1
ATOM 1459 C C . GLN A 1 178 ? -12.285 6.482 1.128 1.00 97.88 178 GLN A C 1
ATOM 1461 O O . GLN A 1 178 ? -13.064 5.572 1.415 1.00 97.88 178 GLN A O 1
ATOM 1466 N N . ILE A 1 179 ? -11.040 6.534 1.616 1.00 98.50 179 ILE A N 1
ATOM 1467 C CA . ILE A 1 179 ? -10.534 5.583 2.615 1.00 98.50 179 ILE A CA 1
ATOM 1468 C C . ILE A 1 179 ? -11.308 5.746 3.928 1.00 98.50 179 ILE A C 1
ATOM 1470 O O . ILE A 1 179 ? -11.761 4.753 4.494 1.00 98.50 179 ILE A O 1
ATOM 1474 N N . ALA A 1 180 ? -11.499 6.982 4.396 1.00 98.25 180 ALA A N 1
ATOM 1475 C CA . ALA A 1 180 ? -12.246 7.275 5.615 1.00 98.25 180 ALA A CA 1
ATOM 1476 C C . ALA A 1 180 ? -13.693 6.767 5.528 1.00 98.25 180 ALA A C 1
ATOM 1478 O O . ALA A 1 180 ? -14.137 6.039 6.415 1.00 98.25 180 ALA A O 1
ATOM 1479 N N . GLU A 1 181 ? -14.393 7.067 4.431 1.00 97.56 181 GLU A N 1
ATOM 1480 C CA . GLU A 1 181 ? -15.762 6.603 4.174 1.00 97.56 181 GLU A CA 1
ATOM 1481 C C . GLU A 1 181 ? -15.851 5.074 4.181 1.00 97.56 181 GLU A C 1
ATOM 1483 O O . GLU A 1 181 ? -16.699 4.509 4.872 1.00 97.56 181 GLU A O 1
ATOM 1488 N N . PHE A 1 182 ? -14.934 4.389 3.490 1.00 98.06 182 PHE A N 1
ATOM 1489 C CA . PHE A 1 182 ? -14.887 2.927 3.484 1.00 98.06 182 PHE A CA 1
ATOM 1490 C C . PHE A 1 182 ? -14.641 2.349 4.883 1.00 98.06 182 PHE A C 1
ATOM 1492 O O . PHE A 1 182 ? -15.301 1.391 5.290 1.00 98.06 182 PHE A O 1
ATOM 1499 N N . LEU A 1 183 ? -13.737 2.947 5.664 1.00 97.62 183 LEU A N 1
ATOM 1500 C CA . LEU A 1 183 ? -13.464 2.531 7.041 1.00 97.62 183 LEU A CA 1
ATOM 1501 C C . LEU A 1 183 ? -14.589 2.906 8.020 1.00 97.62 183 LEU A C 1
ATOM 1503 O O . LEU A 1 183 ? -14.684 2.287 9.079 1.00 97.62 183 LEU A O 1
ATOM 1507 N N . GLY A 1 184 ? -15.529 3.770 7.631 1.00 96.62 184 GLY A N 1
ATOM 1508 C CA . GLY A 1 184 ? -16.623 4.241 8.487 1.00 96.62 184 GLY A CA 1
ATOM 1509 C C . GLY A 1 184 ? -16.203 5.375 9.425 1.00 96.62 184 GLY A C 1
ATOM 1510 O O . GLY A 1 184 ? -16.802 5.563 10.482 1.00 96.62 184 GLY A O 1
ATOM 1511 N N . PHE A 1 185 ? -15.154 6.112 9.061 1.00 96.19 185 PHE A N 1
ATOM 1512 C CA . PHE A 1 185 ? -14.671 7.278 9.786 1.00 96.19 185 PHE A CA 1
ATOM 1513 C C . PHE A 1 185 ? -15.277 8.554 9.202 1.00 96.19 185 PHE A C 1
ATOM 1515 O O . PHE A 1 185 ? -15.078 8.881 8.033 1.00 96.19 185 PHE A O 1
ATOM 1522 N N . PHE A 1 186 ? -15.999 9.298 10.038 1.00 93.75 186 PHE A N 1
ATOM 1523 C CA . PHE A 1 186 ? -16.615 10.566 9.659 1.00 93.75 186 PHE A CA 1
ATOM 1524 C C . PHE A 1 186 ? -15.671 11.718 9.996 1.00 93.75 186 PHE A C 1
ATOM 1526 O O . PHE A 1 186 ? -15.365 11.954 11.165 1.00 93.75 186 PHE A O 1
ATOM 1533 N N . LEU A 1 187 ? -15.208 12.428 8.968 1.00 95.25 187 LEU A N 1
ATOM 1534 C CA . LEU A 1 187 ? -14.249 13.522 9.100 1.00 95.25 187 LEU A CA 1
ATOM 1535 C C . LEU A 1 187 ? -14.786 14.812 8.492 1.00 95.25 187 LEU A C 1
ATOM 1537 O O . LEU A 1 187 ? -15.477 14.800 7.471 1.00 95.25 187 LEU A O 1
ATOM 1541 N N . THR A 1 188 ? -14.420 15.937 9.099 1.00 96.81 188 THR A N 1
ATOM 1542 C CA . THR A 1 188 ? -14.652 17.258 8.515 1.00 96.81 188 THR A CA 1
ATOM 1543 C C . THR A 1 188 ? -13.698 17.507 7.346 1.00 96.81 188 THR A C 1
ATOM 1545 O O . THR A 1 188 ? -12.632 16.894 7.237 1.00 96.81 188 THR A O 1
ATOM 1548 N N . GLY A 1 189 ? -14.052 18.459 6.477 1.00 96.19 189 GLY A N 1
ATOM 1549 C CA . GLY A 1 189 ? -13.160 18.892 5.398 1.00 96.19 189 GLY A CA 1
ATOM 1550 C C . GLY A 1 189 ? -11.803 19.374 5.920 1.00 96.19 189 GLY A C 1
ATOM 1551 O O . GLY A 1 189 ? -10.777 19.040 5.340 1.00 96.19 189 GLY A O 1
ATOM 1552 N N . GLU A 1 190 ? -11.787 20.077 7.054 1.00 96.75 190 GLU A N 1
ATOM 1553 C CA . GLU A 1 190 ? -10.557 20.531 7.710 1.00 96.75 190 GLU A CA 1
ATOM 1554 C C . GLU A 1 190 ? -9.677 19.354 8.149 1.00 96.75 190 GLU A C 1
ATOM 1556 O O . GLU A 1 190 ? -8.494 19.330 7.818 1.00 96.75 190 GLU A O 1
ATOM 1561 N N . GLN A 1 191 ? -10.254 18.333 8.796 1.00 97.69 191 GLN A N 1
ATOM 1562 C CA . GLN A 1 191 ? -9.508 17.133 9.189 1.00 97.69 191 GLN A CA 1
ATOM 1563 C C . GLN A 1 191 ? -8.890 16.434 7.973 1.00 97.69 191 GLN A C 1
ATOM 1565 O O . GLN A 1 191 ? -7.720 16.060 8.016 1.00 97.69 191 GLN A O 1
ATOM 1570 N N . ILE A 1 192 ? -9.634 16.305 6.870 1.00 98.12 192 ILE A N 1
ATOM 1571 C CA . ILE A 1 192 ? -9.114 15.715 5.627 1.00 98.12 192 ILE A CA 1
ATOM 1572 C C . ILE A 1 192 ? -7.929 16.530 5.092 1.00 98.12 192 ILE A C 1
ATOM 1574 O O . ILE A 1 192 ? -6.919 15.945 4.696 1.00 98.12 192 ILE A O 1
ATOM 1578 N N . GLN A 1 193 ? -8.009 17.863 5.104 1.00 97.88 193 GLN A N 1
ATOM 1579 C CA . GLN A 1 193 ? -6.906 18.723 4.659 1.00 97.88 193 GLN A CA 1
ATOM 1580 C C . GLN A 1 193 ? -5.680 18.611 5.571 1.00 97.88 193 GLN A C 1
ATOM 1582 O O . GLN A 1 193 ? -4.558 18.502 5.075 1.00 97.88 193 GLN A O 1
ATOM 1587 N N . THR A 1 194 ? -5.875 18.564 6.892 1.00 97.88 194 THR A N 1
ATOM 1588 C CA . THR A 1 194 ? -4.781 18.356 7.851 1.00 97.88 194 THR A CA 1
ATOM 1589 C C . THR A 1 194 ? -4.056 17.037 7.591 1.00 97.88 194 THR A C 1
ATOM 1591 O O . THR A 1 194 ? -2.832 17.032 7.449 1.00 97.88 194 THR A O 1
ATOM 1594 N N . ILE A 1 195 ? -4.802 15.935 7.460 1.00 98.06 195 ILE A N 1
ATOM 1595 C CA . ILE A 1 195 ? -4.223 14.611 7.192 1.00 98.06 195 ILE A CA 1
ATOM 1596 C C . ILE A 1 195 ? -3.517 14.608 5.833 1.00 98.06 195 ILE A C 1
ATOM 1598 O O . ILE A 1 195 ? -2.416 14.073 5.718 1.00 98.06 195 ILE A O 1
ATOM 1602 N N . SER A 1 196 ? -4.097 15.257 4.818 1.00 97.81 196 SER A N 1
ATOM 1603 C CA . SER A 1 196 ? -3.483 15.384 3.488 1.00 97.81 196 SER A CA 1
ATOM 1604 C C . SER A 1 196 ? -2.123 16.077 3.558 1.00 97.81 196 SER A C 1
ATOM 1606 O O . SER A 1 196 ? -1.152 15.570 3.002 1.00 97.81 196 SER A O 1
ATOM 1608 N N . ALA A 1 197 ? -2.021 17.196 4.283 1.00 97.69 197 ALA A N 1
ATOM 1609 C CA . ALA A 1 197 ? -0.768 17.932 4.443 1.00 97.69 197 ALA A CA 1
ATOM 1610 C C . ALA A 1 197 ? 0.311 17.094 5.155 1.00 97.69 197 ALA A C 1
ATOM 1612 O O . ALA A 1 197 ? 1.472 17.073 4.734 1.00 97.69 197 ALA A O 1
ATOM 1613 N N . GLN A 1 198 ? -0.082 16.360 6.199 1.00 96.81 198 GLN A N 1
ATOM 1614 C CA . GLN A 1 198 ? 0.806 15.477 6.963 1.00 96.81 198 GLN A CA 1
ATOM 1615 C C . GLN A 1 198 ? 1.227 14.227 6.177 1.00 96.81 198 GLN A C 1
ATOM 1617 O O . GLN A 1 198 ? 2.339 13.737 6.361 1.00 96.81 198 GLN A O 1
ATOM 1622 N N . SER A 1 199 ? 0.375 13.776 5.256 1.00 97.38 199 SER A N 1
ATOM 1623 C CA . SER A 1 199 ? 0.588 12.599 4.411 1.00 97.38 199 SER A CA 1
ATOM 1624 C C . SER A 1 199 ? 1.294 12.919 3.088 1.00 97.38 199 SER A C 1
ATOM 1626 O O . SER A 1 199 ? 1.370 12.060 2.211 1.00 97.38 199 SER A O 1
ATOM 1628 N N . THR A 1 200 ? 1.812 14.136 2.897 1.00 97.31 200 THR A N 1
ATOM 1629 C CA . THR A 1 200 ? 2.660 14.438 1.734 1.00 97.31 200 THR A CA 1
ATOM 1630 C C . THR A 1 200 ? 3.998 13.706 1.831 1.00 97.31 200 THR A C 1
ATOM 1632 O O . THR A 1 200 ? 4.502 13.432 2.923 1.00 97.31 200 THR A O 1
ATOM 1635 N N . PHE A 1 201 ? 4.624 13.424 0.684 1.00 96.06 201 PHE A N 1
ATOM 1636 C CA . PHE A 1 201 ? 5.932 12.762 0.668 1.00 96.06 201 PHE A CA 1
ATOM 1637 C C . PHE A 1 201 ? 6.976 13.545 1.472 1.00 96.06 201 PHE A C 1
ATOM 1639 O O . PHE A 1 201 ? 7.709 12.948 2.255 1.00 96.06 201 PHE A O 1
ATOM 1646 N N . GLN A 1 202 ? 7.023 14.872 1.323 1.00 96.44 202 GLN A N 1
ATOM 1647 C CA . GLN A 1 202 ? 7.963 15.725 2.049 1.00 96.44 202 GLN A CA 1
ATOM 1648 C C . GLN A 1 202 ? 7.734 15.652 3.564 1.00 96.44 202 GLN A C 1
ATOM 1650 O O . GLN A 1 202 ? 8.695 15.465 4.311 1.00 96.44 202 GLN A O 1
ATOM 1655 N N . ALA A 1 203 ? 6.478 15.742 4.016 1.00 96.62 203 ALA A N 1
ATOM 1656 C CA . ALA A 1 203 ? 6.144 15.684 5.437 1.00 96.62 203 ALA A CA 1
ATOM 1657 C C . ALA A 1 203 ? 6.488 14.322 6.057 1.00 96.62 203 ALA A C 1
ATOM 1659 O O . ALA A 1 203 ? 7.094 14.266 7.129 1.00 96.62 203 ALA A O 1
ATOM 1660 N N . MET A 1 204 ? 6.163 13.224 5.370 1.00 96.25 204 MET A N 1
ATOM 1661 C CA . MET A 1 204 ? 6.494 11.883 5.852 1.00 96.25 204 MET A CA 1
ATOM 1662 C C . MET A 1 204 ? 8.001 11.610 5.810 1.00 96.25 204 MET A C 1
ATOM 1664 O O . MET A 1 204 ? 8.548 11.064 6.766 1.00 96.25 204 MET A O 1
ATOM 1668 N N . ARG A 1 205 ? 8.698 12.029 4.744 1.00 95.50 205 ARG A N 1
ATOM 1669 C CA . ARG A 1 205 ? 10.156 11.876 4.622 1.00 95.50 205 ARG A CA 1
ATOM 1670 C C . ARG A 1 205 ? 10.890 12.609 5.741 1.00 95.50 205 ARG A C 1
ATOM 1672 O O . ARG A 1 205 ? 11.829 12.046 6.299 1.00 95.50 205 ARG A O 1
ATOM 1679 N N . ALA A 1 206 ? 10.437 13.808 6.112 1.00 95.56 206 ALA A N 1
ATOM 1680 C CA . ALA A 1 206 ? 11.005 14.570 7.225 1.00 95.56 206 ALA A CA 1
ATOM 1681 C C . ALA A 1 206 ? 10.903 13.830 8.574 1.00 95.56 206 ALA A C 1
ATOM 1683 O O . ALA A 1 206 ? 11.770 13.997 9.421 1.00 95.56 206 ALA A O 1
ATOM 1684 N N . LYS A 1 207 ? 9.886 12.975 8.750 1.00 93.56 207 LYS A N 1
ATOM 1685 C CA . LYS A 1 207 ? 9.663 12.145 9.951 1.00 93.56 207 LYS A CA 1
ATOM 1686 C C . LYS A 1 207 ? 10.110 10.689 9.775 1.00 93.56 207 LYS A C 1
ATOM 1688 O O . LYS A 1 207 ? 9.790 9.830 10.599 1.00 93.56 207 LYS A O 1
ATOM 1693 N N . SER A 1 208 ? 10.793 10.365 8.677 1.00 92.62 208 SER A N 1
ATOM 1694 C CA . SER A 1 208 ? 11.099 8.973 8.324 1.00 92.62 208 SER A CA 1
ATOM 1695 C C . SER A 1 208 ? 12.019 8.305 9.343 1.00 92.62 208 SER A C 1
ATOM 1697 O O . SER A 1 208 ? 11.803 7.144 9.678 1.00 92.62 208 SER A O 1
ATOM 1699 N N . GLN A 1 209 ? 12.986 9.045 9.889 1.00 91.75 209 GLN A N 1
ATOM 1700 C CA . GLN A 1 209 ? 13.885 8.537 10.922 1.00 91.75 209 GLN A CA 1
ATOM 1701 C C . GLN A 1 209 ? 13.156 8.271 12.247 1.00 91.75 209 GLN A C 1
ATOM 1703 O O . GLN A 1 209 ? 13.398 7.246 12.875 1.00 91.75 209 GLN A O 1
ATOM 1708 N N . ASP A 1 210 ? 12.208 9.124 12.636 1.00 90.44 210 ASP A N 1
ATOM 1709 C CA . ASP A 1 210 ? 11.422 8.927 13.863 1.00 90.44 210 ASP A CA 1
ATOM 1710 C C . ASP A 1 210 ? 10.482 7.721 13.757 1.00 90.44 210 ASP A C 1
ATOM 1712 O O . ASP A 1 210 ? 10.200 7.041 14.740 1.00 90.44 210 ASP A O 1
ATOM 1716 N N . THR A 1 211 ? 9.966 7.467 12.554 1.00 88.06 211 THR A N 1
ATOM 1717 C CA . THR A 1 211 ? 8.955 6.427 12.311 1.00 88.06 211 THR A CA 1
ATOM 1718 C C . THR A 1 211 ? 9.552 5.072 11.943 1.00 88.06 211 THR A C 1
ATOM 1720 O O . THR A 1 211 ? 8.934 4.050 12.220 1.00 88.06 211 THR A O 1
ATOM 1723 N N . HIS A 1 212 ? 10.734 5.047 11.322 1.00 88.38 212 HIS A N 1
ATOM 1724 C CA . HIS A 1 212 ? 11.362 3.830 10.794 1.00 88.38 212 HIS A CA 1
ATOM 1725 C C . HIS A 1 212 ? 12.835 3.682 11.216 1.00 88.38 212 HIS A C 1
ATOM 1727 O O . HIS A 1 212 ? 13.545 2.822 10.699 1.00 88.38 212 HIS A O 1
ATOM 1733 N N . GLY A 1 213 ? 13.326 4.515 12.136 1.00 90.56 213 GLY A N 1
ATOM 1734 C CA . GLY A 1 213 ? 14.710 4.478 12.598 1.00 90.56 213 GLY A CA 1
ATOM 1735 C C . GLY A 1 213 ? 15.718 4.764 11.483 1.00 90.56 213 GLY A C 1
ATOM 1736 O O . GLY A 1 213 ? 15.452 5.507 10.536 1.00 90.56 213 GLY A O 1
ATOM 1737 N N . ALA A 1 214 ? 16.891 4.136 11.577 1.00 89.38 214 ALA A N 1
ATOM 1738 C CA . ALA A 1 214 ? 17.996 4.344 10.640 1.00 89.38 214 ALA A CA 1
ATOM 1739 C C . ALA A 1 214 ? 17.656 3.977 9.184 1.00 89.38 214 ALA A C 1
ATOM 1741 O O . ALA A 1 214 ? 18.266 4.518 8.266 1.00 89.38 214 ALA A O 1
ATOM 1742 N N . VAL A 1 215 ? 16.669 3.099 8.957 1.00 89.38 215 VAL A N 1
ATOM 1743 C CA . VAL A 1 215 ? 16.279 2.700 7.597 1.00 89.38 215 VAL A CA 1
ATOM 1744 C C . VAL A 1 215 ? 15.311 3.679 6.927 1.00 89.38 215 VAL A C 1
ATOM 1746 O O . VAL A 1 215 ? 15.130 3.633 5.711 1.00 89.38 215 VAL A O 1
ATOM 1749 N N . GLY A 1 216 ? 14.703 4.592 7.693 1.00 89.88 216 GLY A N 1
ATOM 1750 C CA . GLY A 1 216 ? 13.714 5.554 7.204 1.00 89.88 216 GLY A CA 1
ATOM 1751 C C . GLY A 1 216 ? 14.150 6.326 5.955 1.00 89.88 216 GLY A C 1
ATOM 1752 O O . GLY A 1 216 ? 13.435 6.275 4.951 1.00 89.88 216 GLY A O 1
ATOM 1753 N N . PRO A 1 217 ? 15.326 6.976 5.943 1.00 89.56 217 PRO A N 1
ATOM 1754 C CA . PRO A 1 217 ? 15.800 7.715 4.774 1.00 89.56 217 PRO A CA 1
ATOM 1755 C C . PRO A 1 217 ? 15.873 6.888 3.478 1.00 89.56 217 PRO A C 1
ATOM 1757 O O . PRO A 1 217 ? 15.605 7.432 2.407 1.00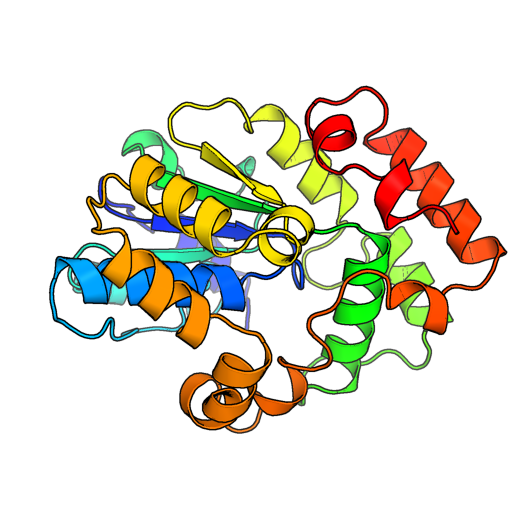 89.56 217 PRO A O 1
ATOM 1760 N N . PHE A 1 218 ? 16.159 5.582 3.561 1.00 90.50 218 PHE A N 1
ATOM 1761 C CA . PHE A 1 218 ? 16.195 4.676 2.404 1.00 90.50 218 PHE A CA 1
ATOM 1762 C C . PHE A 1 218 ? 14.790 4.255 1.945 1.00 90.50 218 PHE A C 1
ATOM 1764 O O . PHE A 1 218 ? 14.531 4.080 0.753 1.00 90.50 218 PHE A O 1
ATOM 1771 N N . LEU A 1 219 ? 13.837 4.134 2.877 1.00 90.31 219 LEU A N 1
ATOM 1772 C CA . LEU A 1 219 ? 12.443 3.806 2.555 1.00 90.31 219 LEU A CA 1
ATOM 1773 C C . LEU A 1 219 ? 11.724 4.953 1.826 1.00 90.31 219 LEU A C 1
ATOM 1775 O O . LEU A 1 219 ? 10.857 4.692 0.987 1.00 90.31 219 LEU A O 1
ATOM 1779 N N . PHE A 1 220 ? 12.092 6.206 2.112 1.00 93.56 220 PHE A N 1
ATOM 1780 C CA . PHE A 1 220 ? 11.494 7.420 1.544 1.00 93.56 220 PHE A CA 1
ATOM 1781 C C . PHE A 1 220 ? 12.394 8.058 0.474 1.00 93.56 220 PHE A C 1
ATOM 1783 O O . PHE A 1 220 ? 12.954 9.138 0.665 1.00 93.56 220 PHE A O 1
ATOM 1790 N N . ARG A 1 221 ? 12.503 7.387 -0.680 1.00 93.81 221 ARG A N 1
ATOM 1791 C CA . ARG A 1 221 ? 13.428 7.762 -1.765 1.00 93.81 221 ARG A CA 1
ATOM 1792 C C . ARG A 1 221 ? 12.967 8.961 -2.610 1.00 93.81 221 ARG A C 1
ATOM 1794 O O . ARG A 1 221 ? 13.561 10.031 -2.518 1.00 93.81 221 ARG A O 1
ATOM 1801 N N . LYS A 1 222 ? 11.914 8.790 -3.426 1.00 93.81 222 LYS A N 1
ATOM 1802 C CA . LYS A 1 222 ? 11.386 9.843 -4.330 1.00 93.81 222 LYS A CA 1
ATOM 1803 C C . LYS A 1 222 ? 9.888 10.126 -4.190 1.00 93.81 222 LYS A C 1
ATOM 1805 O O . LYS A 1 222 ? 9.479 11.277 -4.246 1.00 93.81 222 LYS A O 1
ATOM 1810 N N . GLY A 1 223 ? 9.069 9.089 -3.989 1.00 92.81 223 GLY A N 1
ATOM 1811 C CA . GLY A 1 223 ? 7.618 9.250 -3.813 1.00 92.81 223 GLY A CA 1
ATOM 1812 C C . GLY A 1 223 ? 6.897 9.854 -5.025 1.00 92.81 223 GLY A C 1
ATOM 1813 O O . GLY A 1 223 ? 5.957 10.631 -4.849 1.00 92.81 223 GLY A O 1
ATOM 1814 N N . GLU A 1 224 ? 7.356 9.534 -6.234 1.00 94.69 224 GLU A N 1
ATOM 1815 C CA . GLU A 1 224 ? 6.848 10.055 -7.509 1.00 94.69 224 GLU A CA 1
ATOM 1816 C C . GLU A 1 224 ? 6.315 8.942 -8.424 1.00 94.69 224 GLU A C 1
ATOM 1818 O O . GLU A 1 224 ? 6.514 7.757 -8.151 1.00 94.69 224 GLU A O 1
ATOM 1823 N N . VAL A 1 225 ? 5.624 9.333 -9.494 1.00 97.25 225 VAL A N 1
ATOM 1824 C CA . VAL A 1 225 ? 5.149 8.441 -10.562 1.00 97.25 225 VAL A CA 1
ATOM 1825 C C . VAL A 1 225 ? 5.995 8.710 -11.806 1.00 97.25 225 VAL A C 1
ATOM 1827 O O . VAL A 1 225 ? 6.182 9.871 -12.165 1.00 97.25 225 VAL A O 1
ATOM 1830 N N . GLY A 1 226 ? 6.493 7.658 -12.455 1.00 96.88 226 GLY A N 1
ATOM 1831 C CA . GLY A 1 226 ? 7.278 7.743 -13.689 1.00 96.88 226 GLY A CA 1
ATOM 1832 C C . GLY A 1 226 ? 8.796 7.670 -13.513 1.00 96.88 226 GLY A C 1
ATOM 1833 O O . GLY A 1 226 ? 9.521 7.894 -14.481 1.00 96.88 226 GLY A O 1
ATOM 1834 N N . ASP A 1 227 ? 9.296 7.337 -12.321 1.00 96.81 227 ASP A N 1
ATOM 1835 C CA . ASP A 1 227 ? 10.738 7.183 -12.084 1.00 96.81 227 ASP A CA 1
ATOM 1836 C C . ASP A 1 227 ? 11.330 5.984 -12.838 1.00 96.81 227 ASP A C 1
ATOM 1838 O O . ASP A 1 227 ? 12.534 5.923 -13.087 1.00 96.81 227 ASP A O 1
ATOM 1842 N N . TRP A 1 228 ? 10.481 5.042 -13.248 1.00 97.19 228 TRP A N 1
ATOM 1843 C CA . TRP A 1 228 ? 10.878 3.913 -14.078 1.00 97.19 228 TRP A CA 1
ATOM 1844 C C . TRP A 1 228 ? 11.625 4.300 -15.356 1.00 97.19 228 TRP A C 1
ATOM 1846 O O . TRP A 1 228 ? 12.526 3.572 -15.772 1.00 97.19 228 TRP A O 1
ATOM 1856 N N . LYS A 1 229 ? 11.343 5.480 -15.918 1.00 96.31 229 LYS A N 1
ATOM 1857 C CA . LYS A 1 229 ? 12.012 6.012 -17.115 1.00 96.31 229 LYS A CA 1
ATOM 1858 C C . LYS A 1 229 ? 13.521 6.212 -16.936 1.00 96.31 229 LYS A C 1
ATOM 1860 O O . LYS A 1 229 ? 14.237 6.330 -17.921 1.00 96.31 229 LYS A O 1
ATOM 1865 N N . ASN A 1 230 ? 14.008 6.250 -15.694 1.00 95.62 230 ASN A N 1
ATOM 1866 C CA . ASN A 1 230 ? 15.426 6.440 -15.387 1.00 95.62 230 ASN A CA 1
ATOM 1867 C C . ASN A 1 230 ? 16.236 5.134 -15.352 1.00 95.62 230 ASN A C 1
ATOM 1869 O O . ASN A 1 230 ? 17.462 5.203 -15.339 1.00 95.62 230 ASN A O 1
ATOM 1873 N N . LEU A 1 231 ? 15.585 3.965 -15.287 1.00 95.56 231 LEU A N 1
ATOM 1874 C CA . LEU A 1 231 ? 16.270 2.665 -15.203 1.00 95.56 231 LEU A CA 1
ATOM 1875 C C . LEU A 1 231 ? 15.894 1.699 -16.326 1.00 95.56 231 LEU A C 1
ATOM 1877 O O . LEU A 1 231 ? 16.733 0.905 -16.736 1.00 95.56 231 LEU A O 1
ATOM 1881 N N . PHE A 1 232 ? 14.656 1.739 -16.817 1.00 97.31 232 PHE A N 1
ATOM 1882 C CA . PHE A 1 232 ? 14.209 0.813 -17.853 1.00 97.31 232 PHE A CA 1
ATOM 1883 C C . PHE A 1 232 ? 14.878 1.121 -19.197 1.00 97.31 232 PHE A C 1
ATOM 1885 O O . PHE A 1 232 ? 14.707 2.207 -19.748 1.00 97.31 232 PHE A O 1
ATOM 1892 N N . GLY A 1 233 ? 15.583 0.133 -19.755 1.00 95.94 233 GLY A N 1
ATOM 1893 C CA . GLY A 1 233 ? 15.955 0.133 -21.171 1.00 95.94 233 GLY A CA 1
ATOM 1894 C C . GLY A 1 233 ? 14.781 -0.266 -22.073 1.00 95.94 233 GLY A C 1
ATOM 1895 O O . GLY A 1 233 ? 13.807 -0.856 -21.606 1.00 95.94 233 GLY A O 1
ATOM 1896 N N . GLU A 1 234 ? 14.883 -0.007 -23.380 1.00 95.38 234 GLU A N 1
ATOM 1897 C CA . GLU A 1 234 ? 13.806 -0.280 -24.351 1.00 95.38 234 GLU A CA 1
ATOM 1898 C C . GLU A 1 234 ? 13.327 -1.742 -24.334 1.00 95.38 234 GLU A C 1
ATOM 1900 O O . GLU A 1 234 ? 12.125 -1.996 -24.309 1.00 95.38 234 GLU A O 1
ATOM 1905 N N . ILE A 1 235 ? 14.257 -2.702 -24.280 1.00 96.75 235 ILE A N 1
ATOM 1906 C CA . ILE A 1 235 ? 13.938 -4.140 -24.253 1.00 96.75 235 ILE A CA 1
ATOM 1907 C C . ILE A 1 235 ? 13.182 -4.505 -22.969 1.00 96.75 235 ILE A C 1
ATOM 1909 O O . ILE A 1 235 ? 12.141 -5.149 -23.021 1.00 96.75 235 ILE A O 1
ATOM 1913 N N . GLN A 1 236 ? 13.651 -4.037 -21.810 1.00 97.62 236 GLN A N 1
ATOM 1914 C CA . GLN A 1 236 ? 12.990 -4.282 -20.521 1.00 97.62 236 GLN A CA 1
ATOM 1915 C C . GLN A 1 236 ? 11.600 -3.643 -20.470 1.00 97.62 236 GLN A C 1
ATOM 1917 O O . GLN A 1 236 ? 10.679 -4.176 -19.849 1.00 97.62 236 GLN A O 1
ATOM 1922 N N . ASN A 1 237 ? 11.444 -2.496 -21.137 1.00 96.75 237 ASN A N 1
ATOM 1923 C CA . ASN A 1 237 ? 10.165 -1.821 -21.286 1.00 96.75 237 ASN A CA 1
ATOM 1924 C C . ASN A 1 237 ? 9.165 -2.715 -22.030 1.00 96.75 237 ASN A C 1
ATOM 1926 O O . ASN A 1 237 ? 8.061 -2.939 -21.534 1.00 96.75 237 ASN A O 1
ATOM 1930 N N . GLN A 1 238 ? 9.591 -3.281 -23.164 1.00 97.12 238 GLN A N 1
ATOM 1931 C CA . GLN A 1 238 ? 8.796 -4.210 -23.969 1.00 97.12 238 GLN A CA 1
ATOM 1932 C C . GLN A 1 238 ? 8.481 -5.504 -23.208 1.00 97.12 238 GLN A C 1
ATOM 1934 O O . GLN A 1 238 ? 7.322 -5.910 -23.169 1.00 97.12 238 GLN A O 1
ATOM 1939 N N . GLU A 1 239 ? 9.461 -6.106 -22.528 1.00 97.94 239 GLU A N 1
ATOM 1940 C CA . GLU A 1 239 ? 9.252 -7.321 -21.724 1.00 97.94 239 GLU A CA 1
ATOM 1941 C C . GLU A 1 239 ? 8.199 -7.108 -20.621 1.00 97.94 239 GLU A C 1
ATOM 1943 O O . GLU A 1 239 ? 7.325 -7.951 -20.402 1.00 97.94 239 GLU A O 1
ATOM 1948 N N . MET A 1 240 ? 8.242 -5.964 -19.930 1.00 98.00 240 MET A N 1
ATOM 1949 C CA . MET A 1 240 ? 7.249 -5.621 -18.908 1.00 98.00 240 MET A CA 1
ATOM 1950 C C . MET A 1 240 ? 5.868 -5.318 -19.513 1.00 98.00 240 MET A C 1
ATOM 1952 O O . MET A 1 240 ? 4.852 -5.673 -18.909 1.00 98.00 240 MET A O 1
ATOM 1956 N N . ASP A 1 241 ? 5.811 -4.680 -20.687 1.00 97.69 241 ASP A N 1
ATOM 1957 C CA . ASP A 1 241 ? 4.561 -4.421 -21.414 1.00 97.69 241 ASP A CA 1
ATOM 1958 C C . ASP A 1 241 ? 3.886 -5.726 -21.844 1.00 97.69 241 ASP A C 1
ATOM 1960 O O . ASP A 1 241 ? 2.678 -5.897 -21.663 1.00 97.69 241 ASP A O 1
ATOM 1964 N N . GLU A 1 242 ? 4.658 -6.658 -22.400 1.00 97.94 242 GLU A N 1
ATOM 1965 C CA . GLU A 1 242 ? 4.184 -7.982 -22.800 1.00 97.94 242 GLU A CA 1
ATOM 1966 C C . GLU A 1 242 ? 3.687 -8.771 -21.595 1.00 97.94 242 GLU A C 1
ATOM 1968 O O . GLU A 1 242 ? 2.578 -9.306 -21.634 1.00 97.94 242 GLU A O 1
ATOM 1973 N N . LYS A 1 243 ? 4.441 -8.765 -20.488 1.00 98.12 243 LYS A N 1
ATOM 1974 C CA . LYS A 1 243 ? 4.026 -9.464 -19.270 1.00 98.12 243 LYS A CA 1
ATOM 1975 C C . LYS A 1 243 ? 2.753 -8.880 -18.669 1.00 98.12 243 LYS A C 1
ATOM 1977 O O . LYS A 1 243 ? 1.866 -9.625 -18.256 1.00 98.12 243 LYS A O 1
ATOM 1982 N N . PHE A 1 244 ? 2.617 -7.554 -18.659 1.00 98.06 244 PHE A N 1
ATOM 1983 C CA . PHE A 1 244 ? 1.378 -6.911 -18.230 1.00 98.06 244 PHE A CA 1
ATOM 1984 C C . PHE A 1 244 ? 0.197 -7.305 -19.119 1.00 98.06 244 PHE A C 1
ATOM 1986 O O . PHE A 1 244 ? -0.871 -7.637 -18.601 1.00 98.06 244 PHE A O 1
ATOM 1993 N N . LYS A 1 245 ? 0.383 -7.304 -20.444 1.00 97.56 245 LYS A N 1
ATOM 1994 C CA . LYS A 1 245 ? -0.661 -7.712 -21.391 1.00 97.56 245 LYS A CA 1
ATOM 1995 C C . LYS A 1 245 ? -1.071 -9.168 -21.185 1.00 97.56 245 LYS A C 1
ATOM 1997 O O . LYS A 1 245 ? -2.261 -9.443 -21.105 1.00 97.56 245 LYS A O 1
ATOM 2002 N N . GLU A 1 246 ? -0.104 -10.069 -21.044 1.00 97.94 246 GLU A N 1
ATOM 2003 C CA . GLU A 1 246 ? -0.342 -11.493 -20.793 1.00 97.94 246 GLU A CA 1
ATOM 2004 C C . GLU A 1 246 ? -1.140 -11.716 -19.499 1.00 97.94 246 GLU A C 1
ATOM 2006 O O . GLU A 1 246 ? -2.096 -12.489 -19.476 1.00 97.94 246 GLU A O 1
ATOM 2011 N N . CYS A 1 247 ? -0.751 -11.042 -18.415 1.00 97.88 247 CYS A N 1
ATOM 2012 C CA . CYS A 1 247 ? -1.273 -11.339 -17.084 1.00 97.88 247 CYS A CA 1
ATOM 2013 C C . CYS A 1 247 ? -2.533 -10.553 -16.708 1.00 97.88 247 CYS A C 1
ATOM 2015 O O . CYS A 1 247 ? -3.359 -11.061 -15.950 1.00 97.88 247 CYS A O 1
ATOM 2017 N N . LEU A 1 248 ? -2.658 -9.299 -17.154 1.00 97.69 248 LEU A N 1
ATOM 2018 C CA . LEU A 1 248 ? -3.634 -8.352 -16.607 1.00 97.69 248 LEU A CA 1
ATOM 2019 C C . LEU A 1 248 ? -4.480 -7.636 -17.664 1.00 97.69 248 LEU A C 1
ATOM 2021 O O . LEU A 1 248 ? -5.520 -7.084 -17.287 1.00 97.69 248 LEU A O 1
ATOM 2025 N N . ALA A 1 249 ? -4.117 -7.637 -18.953 1.00 94.88 249 ALA A N 1
ATOM 2026 C CA . ALA A 1 249 ? -4.988 -7.022 -19.955 1.00 94.88 249 ALA A CA 1
ATOM 2027 C C . ALA A 1 249 ? -6.354 -7.725 -20.001 1.00 94.88 249 ALA A C 1
ATOM 2029 O O . ALA A 1 249 ? -6.461 -8.945 -19.910 1.00 94.88 249 ALA A O 1
ATOM 2030 N N . GLY A 1 250 ? -7.420 -6.930 -20.095 1.00 94.81 250 GLY A N 1
ATOM 2031 C CA . GLY A 1 250 ? -8.799 -7.426 -20.054 1.00 94.81 250 GLY A CA 1
ATOM 2032 C C . GLY A 1 250 ? -9.322 -7.792 -18.658 1.00 94.81 250 GLY A C 1
ATOM 2033 O O . GLY A 1 250 ? -10.494 -8.137 -18.532 1.00 94.81 250 GLY A O 1
ATOM 2034 N N . THR A 1 251 ? -8.510 -7.689 -17.601 1.00 96.81 251 THR A N 1
ATOM 2035 C CA . THR A 1 251 ? -8.974 -7.878 -16.215 1.00 96.81 251 THR A CA 1
ATOM 2036 C C . THR A 1 251 ? -9.496 -6.573 -15.599 1.00 96.81 251 THR A C 1
ATOM 2038 O O . THR A 1 251 ? -9.118 -5.477 -16.022 1.00 96.81 251 THR A O 1
ATOM 2041 N N . SER A 1 252 ? -10.332 -6.682 -14.556 1.00 95.69 252 SER A N 1
ATOM 2042 C CA . SER A 1 252 ? -10.814 -5.527 -13.775 1.00 95.69 252 SER A CA 1
ATOM 2043 C C . SER A 1 252 ? -9.643 -4.729 -13.186 1.00 95.69 252 SER A C 1
ATOM 2045 O O . SER A 1 252 ? -9.585 -3.507 -13.325 1.00 95.69 252 SER A O 1
ATOM 2047 N N . LEU A 1 253 ? -8.652 -5.416 -12.603 1.00 97.12 253 LEU A N 1
ATOM 2048 C CA . LEU A 1 253 ? -7.436 -4.795 -12.081 1.00 97.12 253 LEU A CA 1
ATOM 2049 C C . LEU A 1 253 ? -6.605 -4.127 -13.181 1.00 97.12 253 LEU A C 1
ATOM 2051 O O . LEU A 1 253 ? -6.160 -2.998 -12.996 1.00 97.12 253 LEU A O 1
ATOM 2055 N N . GLY A 1 254 ? -6.416 -4.785 -14.327 1.00 97.06 254 GLY A N 1
ATOM 2056 C CA . GLY A 1 254 ? -5.662 -4.223 -15.449 1.00 97.06 254 GLY A CA 1
ATOM 2057 C C . GLY A 1 254 ? -6.230 -2.887 -15.926 1.00 97.06 254 GLY A C 1
ATOM 2058 O O . GLY A 1 254 ? -5.473 -1.937 -16.121 1.00 97.06 254 GLY A O 1
ATOM 2059 N N . ALA A 1 255 ? -7.560 -2.778 -16.019 1.00 96.25 255 ALA A N 1
ATOM 2060 C CA . ALA A 1 255 ? -8.233 -1.517 -16.329 1.00 96.25 255 ALA A CA 1
ATOM 2061 C C . ALA A 1 255 ? -8.029 -0.458 -15.227 1.00 96.25 255 ALA A C 1
ATOM 2063 O O . ALA A 1 255 ? -7.759 0.706 -15.524 1.00 96.25 255 ALA A O 1
ATOM 2064 N N . LYS A 1 256 ? -8.108 -0.857 -13.950 1.00 96.62 256 LYS A N 1
ATOM 2065 C CA . LYS A 1 256 ? -7.914 0.044 -12.799 1.00 96.62 256 LYS A CA 1
ATOM 2066 C C . LYS A 1 256 ? -6.477 0.554 -12.655 1.00 96.62 256 LYS A C 1
ATOM 2068 O O . LYS A 1 256 ? -6.295 1.644 -12.130 1.00 96.62 256 LYS A O 1
ATOM 2073 N N . LEU A 1 257 ? -5.470 -0.190 -13.119 1.00 96.88 257 LEU A N 1
ATOM 2074 C CA . LEU A 1 257 ? -4.055 0.203 -13.040 1.00 96.88 257 LEU A CA 1
ATOM 2075 C C . LEU A 1 257 ? -3.674 1.347 -13.990 1.00 96.88 257 LEU A C 1
ATOM 2077 O O . LEU A 1 257 ? -2.578 1.887 -13.849 1.00 96.88 257 LEU A O 1
ATOM 2081 N N . LYS A 1 258 ? -4.541 1.707 -14.954 1.00 95.94 258 LYS A N 1
ATOM 2082 C CA . LYS A 1 258 ? -4.302 2.786 -15.933 1.00 95.94 258 LYS A CA 1
ATOM 2083 C C . LYS A 1 258 ? -2.916 2.675 -16.592 1.00 95.94 258 LYS A C 1
ATOM 2085 O O . LYS A 1 258 ? -2.189 3.656 -16.736 1.00 95.94 258 LYS A O 1
ATOM 2090 N N . TYR A 1 259 ? -2.535 1.452 -16.968 1.00 95.62 259 TYR A N 1
ATOM 2091 C CA . TYR A 1 259 ? -1.175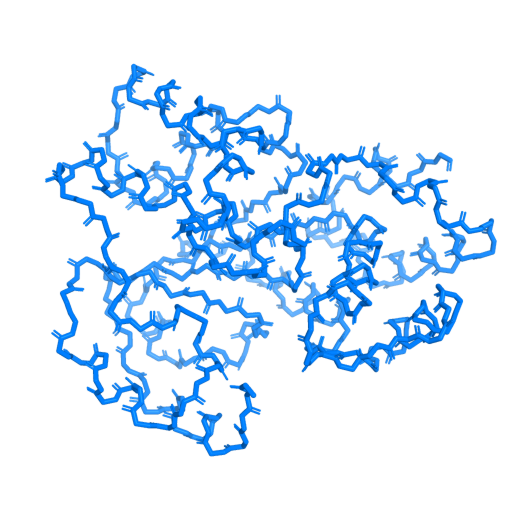 1.132 -17.414 1.00 95.62 259 TYR A CA 1
ATOM 2092 C C . TYR A 1 259 ? -0.713 2.001 -18.587 1.00 95.62 259 TYR A C 1
ATOM 2094 O O . TYR A 1 259 ? 0.414 2.483 -18.593 1.00 95.62 259 TYR A O 1
ATOM 2102 N N . GLU A 1 260 ? -1.595 2.269 -19.548 1.00 92.25 260 GLU A N 1
ATOM 2103 C CA . GLU A 1 260 ? -1.283 3.128 -20.695 1.00 92.25 260 GLU A CA 1
ATOM 2104 C C . GLU A 1 260 ? -0.917 4.558 -20.273 1.00 92.25 260 GLU A C 1
ATOM 2106 O O . GLU A 1 260 ? -0.044 5.173 -20.870 1.00 92.25 260 GLU A O 1
ATOM 2111 N N . SER A 1 261 ? -1.516 5.077 -19.199 1.00 94.50 261 SER A N 1
ATOM 2112 C CA . SER A 1 261 ? -1.255 6.436 -18.712 1.00 94.50 261 SER A CA 1
ATOM 2113 C C . SER A 1 261 ? 0.060 6.562 -17.943 1.00 94.50 261 SER A C 1
ATOM 2115 O O . SER A 1 261 ? 0.697 7.611 -18.000 1.00 94.50 261 SER A O 1
ATOM 2117 N N . TYR A 1 262 ? 0.472 5.518 -17.215 1.00 94.69 262 TYR A N 1
ATOM 2118 C CA . TYR A 1 262 ? 1.620 5.602 -16.299 1.00 94.69 262 TYR A CA 1
ATOM 2119 C C . TYR A 1 262 ? 2.848 4.805 -16.743 1.00 94.69 262 TYR A C 1
ATOM 2121 O O . TYR A 1 262 ? 3.948 5.062 -16.251 1.00 94.69 262 TYR A O 1
ATOM 2129 N N . CYS A 1 263 ? 2.683 3.857 -17.664 1.00 91.31 263 CYS A N 1
ATOM 2130 C CA . CYS A 1 263 ? 3.746 2.967 -18.121 1.00 91.31 263 CYS A CA 1
ATOM 2131 C C . CYS A 1 263 ? 4.075 3.098 -19.610 1.00 91.31 263 CYS A C 1
ATOM 2133 O O . CYS A 1 263 ? 5.045 2.477 -20.030 1.00 91.31 263 CYS A O 1
ATOM 2135 N N . GLN A 1 264 ? 3.346 3.882 -20.409 1.00 81.75 264 GLN A N 1
ATOM 2136 C CA . GLN A 1 264 ? 3.777 4.192 -21.778 1.00 81.75 264 GLN A CA 1
ATOM 2137 C C . GLN A 1 264 ? 4.608 5.480 -21.799 1.00 81.75 264 GLN A C 1
ATOM 2139 O O . GLN A 1 264 ? 4.287 6.460 -21.119 1.00 81.75 264 GLN A O 1
ATOM 2144 N N . GLY A 1 265 ? 5.709 5.465 -22.550 1.00 63.50 265 GLY A N 1
ATOM 2145 C CA . GLY A 1 265 ? 6.652 6.580 -22.645 1.00 63.50 265 GLY A CA 1
ATOM 2146 C C . GLY A 1 265 ? 8.048 6.137 -23.023 1.00 63.50 265 GLY A C 1
ATOM 2147 O O . GLY A 1 265 ? 8.513 5.140 -22.434 1.00 63.50 265 GLY A O 1
#

Sequence (265 aa):
MCTSETFQALDTFEARHDDIVLASYPKCGSNWILHIVSELIYAVSKKKYEYPEFPVLECGDSEKYQRMKGFPSPRILATHLHYDKLPGSIFKNKAKILVIFRNPKDTAVSFFHFHNDVPDIPSYGSWDEFFRQLMKGQVSWGSYFDFAINWNKHLDGDNVKFILYEDLKENLAAGIKQIAEFLGFFLTGEQIQTISAQSTFQAMRAKSQDTHGAVGPFLFRKGEVGDWKNLFGEIQNQEMDEKFKECLAGTSLGAKLKYESYCQG

Nearest PDB structures (foldseek):
  5x2b-assembly3_B  TM=8.824E-01  e=2.031E-22  Mus musculus
  1bo6-assembly1_B  TM=8.911E-01  e=4.422E-18  Mus musculus
  1z29-assembly1_A-2  TM=8.831E-01  e=1.008E-17  Homo sapiens
  1aqy-assembly1_B  TM=8.898E-01  e=1.304E-17  Mus musculus
  1aqu-assembly1_A  TM=8.535E-01  e=4.724E-17  Mus musculus

Mean predicted aligned error: 3.19 Å

Secondary structure (DSSP, 8-state):
---HHHHHHHTT----TT-EEEEE-TTSSHHHHHHHHHHHHHHHHSSPPP-SS-SBTTSS-TTHHHHGGGSPSSPEEEE-S-GGGS-HHHHHTT-EEEEEE--HHHHHHHHHHHHHHSTTS---S-HHHHHHHHHTT-STT--HHHHHHHHHTTTT-TTEEEEEHHHHHH-HHHHHHHHHHHHT----HHHHHHHHHHTSHHHHHHTHHHHHGGGHHHH-S---S-GGGGT--HHHHHHHHHHHHHHHTTSHHHHHTTHHHHH--